Protein AF-A0AAV8WBW7-F1 (afdb_monomer)

InterPro domains:
  IPR006170 Pheromone/general odorant binding protein [PF01395] (24-126)
  IPR006170 Pheromone/general odorant binding protein [PF01395] (135-237)
  IPR006170 Pheromone/general odorant binding protein [SM00708] (30-127)
  IPR006170 Pheromone/general odorant binding protein [SM00708] (142-239)
  IPR036728 Pheromone/general odorant binding protein superfamily [G3DSA:1.10.238.20] (25-138)
  IPR036728 Pheromone/general odorant binding protein superfamily [G3DSA:1.10.238.20] (139-238)
  IPR036728 Pheromone/general odorant binding protein superfamily [SSF47565] (25-126)
  IPR036728 Pheromone/general odorant binding protein superfamily [SSF47565] (137-235)

Secondary structure (DSSP, 8-state):
---------SSTHHHHHHHHHHHHHHHHHHHHHHHHSTTT---HHHHHTTTT-TT-HHHHHHHHHHHHHHTSB-TT--B-HHHHHHHHHHH---HHHHHHHHHHH----SSHHHHHHHHHHHHHHTTSSTTTHHHHHHHHHHHHHHHHSTTT---HHHHHTGGG-TT-HHHHHHHHHHHHHTTSB-TTS-B-HHHHHHHHHTT---HHHHHHHHHHH----SSHHHHHHHHHHHHHHTT--TT---

Foldseek 3Di:
DDDDDPDDDDPPPVPLVLVLLLVLLVLVVQLVVLCPDPQQNDDVVCVVVVVVNLVPNNQLSNLLSSCVSLPQADQFQHGDLVSQLVLLCSQDVDSVVSVVLSVVQQDGDPGNSNNSSSNVVSCVVVCSVCVSVPLVVLLVVQLVVLCPDPQQNDDVVCLVVLVVCLVPNNQLSNLLSSCVSQPQADQQQQGDLVSQLSLQCSNDVPNVVSVVLSVQQQDGDPGNSSNSSSNVVSCVVVPNCSNPDD

pLDDT: mean 86.87, std 17.27, range [29.88, 98.56]

Solvent-accessible surface area (backbone atoms only — not comparable to full-atom values): 13420 Å² total; per-residue (Å²): 134,85,87,86,91,85,89,89,82,82,74,68,70,70,56,54,60,58,52,40,50,48,50,44,36,50,47,51,54,42,47,52,55,27,51,70,37,84,86,21,32,51,63,64,70,50,58,78,40,39,90,84,30,70,85,38,67,38,50,25,36,24,40,30,46,40,32,39,75,77,46,38,26,48,91,82,25,55,67,34,64,68,53,42,41,58,55,37,43,63,52,33,89,48,66,69,56,29,54,48,48,44,70,70,24,71,54,72,51,98,41,29,28,54,17,30,49,45,30,52,54,42,32,41,78,67,55,44,51,56,54,60,47,48,60,58,47,51,50,49,56,43,48,53,53,31,50,70,35,85,84,21,34,55,65,66,71,48,61,80,40,37,90,84,30,67,84,36,67,40,51,20,37,25,40,32,46,44,33,38,74,76,51,36,29,47,94,87,24,51,67,36,66,68,52,43,41,50,59,43,45,43,72,34,82,51,61,70,58,32,55,47,46,44,68,71,24,70,50,71,53,98,45,34,28,55,17,30,45,44,30,54,56,44,35,46,77,72,72,48,61,94,83,67,91,125

Radius of gyration: 20.99 Å; Cα contacts (8 Å, |Δi|>4): 293; chains: 1; bounding box: 70×38×54 Å

Nearest PDB structures (foldseek):
  3rzs-assembly1_A  TM=8.228E-01  e=1.949E-02  Apis mellifera
  1c3y-assembly1_A  TM=7.048E-01  e=1.366E-02  Tenebrio molitor
  8by4-assembly1_A  TM=7.831E-01  e=5.660E-02  Aedes albopictus
  7xyq-assembly1_B  TM=7.753E-01  e=5.414E-02  synthetic construct
  3s0g-assembly2_B  TM=7.978E-01  e=8.442E-02  Apis mellifera

Sequence (246 aa):
MKSFVVFACVILGAWAANILVVEEQKLHHLHDQCQADPATHADHELLHHLSENIDNPQVGAHMLCESKAVGLQSENGELDLDTIKSKVALSVNDDKEVDRLVKECAIKKNSAEKTAIHLFMCLDKNGAASQLDLEEKELHEIHDRCQSDPATYVDHELLHHLADNIDNPQVGAHMLCESKAVGLQKPNGELDLKVIRHKISLSVSDKDKVDRLVRECAVKKDIPEKTAVNLFMCLDKDGVTYFHEF

Mean predicted aligned error: 9.81 Å

Organism: NCBI:txid1586481

Structure (mmCIF, N/CA/C/O backbone):
data_AF-A0AAV8WBW7-F1
#
_entry.id   AF-A0AAV8WBW7-F1
#
loop_
_atom_site.group_PDB
_atom_site.id
_atom_site.type_symbol
_atom_site.label_atom_id
_atom_site.label_alt_id
_atom_site.label_comp_id
_atom_site.label_asym_id
_atom_site.label_entity_id
_atom_site.label_seq_id
_atom_site.pdbx_PDB_ins_code
_atom_site.Cartn_x
_atom_site.Cartn_y
_atom_site.Cartn_z
_atom_site.occupancy
_atom_site.B_iso_or_equiv
_atom_site.auth_seq_id
_atom_site.auth_comp_id
_atom_site.auth_asym_id
_atom_site.auth_atom_id
_atom_site.pdbx_PDB_model_num
ATOM 1 N N . MET A 1 1 ? 48.008 -10.424 25.170 1.00 32.78 1 MET A N 1
ATOM 2 C CA . MET A 1 1 ? 47.629 -11.108 23.916 1.00 32.78 1 MET A CA 1
ATOM 3 C C . MET A 1 1 ? 46.253 -10.611 23.497 1.00 32.78 1 MET A C 1
ATOM 5 O O . MET A 1 1 ? 45.317 -10.794 24.251 1.00 32.78 1 MET A O 1
ATOM 9 N N . LYS A 1 2 ? 46.227 -9.893 22.367 1.00 29.88 2 LYS A N 1
ATOM 10 C CA . LYS A 1 2 ? 45.130 -9.517 21.452 1.00 29.88 2 LYS A CA 1
ATOM 11 C C . LYS A 1 2 ? 43.666 -9.611 21.934 1.00 29.88 2 LYS A C 1
ATOM 13 O O . LYS A 1 2 ? 43.126 -10.695 22.111 1.00 29.88 2 LYS A O 1
ATOM 18 N N . SER A 1 3 ? 43.045 -8.433 21.997 1.00 34.72 3 SER A N 1
ATOM 19 C CA . SER A 1 3 ? 41.602 -8.166 21.954 1.00 34.72 3 SER A CA 1
ATOM 20 C C . SER A 1 3 ? 40.969 -8.493 20.587 1.00 34.72 3 SER A C 1
ATOM 22 O O . SER A 1 3 ? 41.689 -8.643 19.600 1.00 34.72 3 SER A O 1
ATOM 24 N N . PHE A 1 4 ? 39.628 -8.440 20.576 1.00 30.20 4 PHE A N 1
ATOM 25 C CA . PHE A 1 4 ? 38.660 -8.338 19.464 1.00 30.20 4 PHE A CA 1
ATOM 26 C C . PHE A 1 4 ? 37.904 -9.617 19.064 1.00 30.20 4 PHE A C 1
ATOM 28 O O . PHE A 1 4 ? 38.254 -10.307 18.114 1.00 30.20 4 PHE A O 1
ATOM 35 N N . VAL A 1 5 ? 36.765 -9.832 19.734 1.00 32.00 5 VAL A N 1
ATOM 36 C CA . VAL A 1 5 ? 35.549 -10.386 19.119 1.00 32.00 5 VAL A CA 1
ATOM 37 C C . VAL A 1 5 ? 34.540 -9.238 19.067 1.00 32.00 5 VAL A C 1
ATOM 39 O O . VAL A 1 5 ? 33.874 -8.935 20.049 1.00 32.00 5 VAL A O 1
ATOM 42 N N . VAL A 1 6 ? 34.495 -8.543 17.935 1.00 37.22 6 VAL A N 1
ATOM 43 C CA . VAL A 1 6 ? 33.437 -7.591 17.578 1.00 37.22 6 VAL A CA 1
ATOM 44 C C . VAL A 1 6 ? 33.061 -7.947 16.154 1.00 37.22 6 VAL A C 1
ATOM 46 O O . VAL A 1 6 ? 33.769 -7.541 15.251 1.00 37.22 6 VAL A O 1
ATOM 49 N N . PHE A 1 7 ? 32.035 -8.776 15.964 1.00 32.19 7 PHE A N 1
ATOM 50 C CA . PHE A 1 7 ? 31.277 -8.903 14.711 1.00 32.19 7 PHE A CA 1
ATOM 51 C C . PHE A 1 7 ? 30.083 -9.836 14.957 1.00 32.19 7 PHE A C 1
ATOM 53 O O . PHE A 1 7 ? 30.119 -11.015 14.627 1.00 32.19 7 PHE A O 1
ATOM 60 N N . ALA A 1 8 ? 29.036 -9.318 15.603 1.00 32.41 8 ALA A N 1
ATOM 61 C CA . ALA A 1 8 ? 27.745 -10.002 15.714 1.00 32.41 8 ALA A CA 1
ATOM 62 C C . ALA A 1 8 ? 26.619 -9.014 16.074 1.00 32.41 8 ALA A C 1
ATOM 64 O O . ALA A 1 8 ? 25.973 -9.197 17.091 1.00 32.41 8 ALA A O 1
ATOM 65 N N . CYS A 1 9 ? 26.406 -7.941 15.297 1.00 32.03 9 CYS A N 1
ATOM 66 C CA . CYS A 1 9 ? 25.267 -7.026 15.527 1.00 32.03 9 CYS A CA 1
ATOM 67 C C . CYS A 1 9 ? 24.717 -6.314 14.270 1.00 32.03 9 CYS A C 1
ATOM 69 O O . CYS A 1 9 ? 24.068 -5.287 14.403 1.00 32.03 9 CYS A O 1
ATOM 71 N N . VAL A 1 10 ? 24.932 -6.818 13.045 1.00 34.12 10 VAL A N 1
ATOM 72 C CA . VAL A 1 10 ? 24.467 -6.108 11.820 1.00 34.12 10 VAL A CA 1
ATOM 73 C C . VAL A 1 10 ? 23.340 -6.840 11.063 1.00 34.12 10 VAL A C 1
ATOM 75 O O . VAL A 1 10 ? 22.895 -6.375 10.026 1.00 34.12 10 VAL A O 1
ATOM 78 N N . ILE A 1 11 ? 22.799 -7.953 11.576 1.00 36.34 11 ILE A N 1
ATOM 79 C CA . ILE A 1 11 ? 21.737 -8.707 10.862 1.00 36.34 11 ILE A CA 1
ATOM 80 C C . ILE A 1 11 ? 20.307 -8.319 11.300 1.00 36.34 11 ILE A C 1
ATOM 82 O O . ILE A 1 11 ? 19.354 -8.627 10.593 1.00 36.34 11 ILE A O 1
ATOM 86 N N . LEU A 1 12 ? 20.115 -7.589 12.404 1.00 36.25 12 LEU A N 1
ATOM 87 C CA . LEU A 1 12 ? 18.763 -7.310 12.921 1.00 36.25 12 LEU A CA 1
ATOM 88 C C . LEU A 1 12 ? 17.987 -6.231 12.143 1.00 36.25 12 LEU A C 1
ATOM 90 O O . LEU A 1 12 ? 16.761 -6.245 12.168 1.00 36.25 12 LEU A O 1
ATOM 94 N N . GLY A 1 13 ? 18.663 -5.350 11.398 1.00 39.59 13 GLY A N 1
ATOM 95 C CA . GLY A 1 13 ? 17.996 -4.254 10.678 1.00 39.59 13 GLY A CA 1
ATOM 96 C C . GLY A 1 13 ? 17.122 -4.698 9.497 1.00 39.59 13 GLY A C 1
ATOM 97 O O . GLY A 1 13 ? 16.135 -4.045 9.190 1.00 39.59 13 GLY A O 1
ATOM 98 N N . ALA A 1 14 ? 17.433 -5.832 8.859 1.00 43.00 14 ALA A N 1
ATOM 99 C CA . ALA A 1 14 ? 16.683 -6.297 7.688 1.00 43.00 14 ALA A CA 1
ATOM 100 C C . ALA A 1 14 ? 15.347 -6.978 8.037 1.00 43.00 14 ALA A C 1
ATOM 102 O O . ALA A 1 14 ? 14.507 -7.150 7.163 1.00 43.00 14 ALA A O 1
ATOM 103 N N . TRP A 1 15 ? 15.142 -7.402 9.289 1.00 48.72 15 TRP A N 1
ATOM 104 C CA . TRP A 1 15 ? 13.934 -8.140 9.677 1.00 48.72 15 TRP A CA 1
ATOM 105 C C . TRP A 1 15 ? 12.761 -7.217 10.010 1.00 48.72 15 TRP A C 1
ATOM 107 O O . TRP A 1 15 ? 11.636 -7.544 9.650 1.00 48.72 15 TRP A O 1
ATOM 117 N N . ALA A 1 16 ? 13.021 -6.068 10.642 1.00 52.19 16 ALA A N 1
ATOM 118 C CA . ALA A 1 16 ? 11.976 -5.117 11.026 1.00 52.19 16 ALA A CA 1
ATOM 119 C C . ALA A 1 16 ? 11.286 -4.490 9.802 1.00 52.19 16 ALA A C 1
ATOM 121 O O . ALA A 1 16 ? 10.061 -4.487 9.736 1.00 52.19 16 ALA A O 1
ATOM 122 N N . ALA A 1 17 ? 12.063 -4.080 8.791 1.00 52.88 17 ALA A N 1
ATOM 123 C CA . ALA A 1 17 ? 11.523 -3.523 7.548 1.00 52.88 17 ALA A CA 1
ATOM 124 C C . ALA A 1 17 ? 10.573 -4.500 6.827 1.00 52.88 17 ALA A C 1
ATOM 126 O O . ALA A 1 17 ? 9.524 -4.098 6.345 1.00 52.88 17 ALA A O 1
ATOM 127 N N . ASN A 1 18 ? 10.883 -5.802 6.827 1.00 59.53 18 ASN A N 1
ATOM 128 C CA . ASN A 1 18 ? 10.027 -6.809 6.188 1.00 59.53 18 ASN A CA 1
ATOM 129 C C . ASN A 1 18 ? 8.676 -7.004 6.893 1.00 59.53 18 ASN A C 1
ATOM 131 O O . ASN A 1 18 ? 7.716 -7.403 6.244 1.00 59.53 18 ASN A O 1
ATOM 135 N N . ILE A 1 19 ? 8.604 -6.803 8.213 1.00 65.50 19 ILE A N 1
ATOM 136 C CA . ILE A 1 19 ? 7.353 -6.983 8.966 1.00 65.50 19 ILE A CA 1
ATOM 137 C C . ILE A 1 19 ? 6.421 -5.796 8.728 1.00 65.50 19 ILE A C 1
ATOM 139 O O . ILE A 1 19 ? 5.223 -6.003 8.563 1.00 65.50 19 ILE A O 1
ATOM 143 N N . LEU A 1 20 ? 6.973 -4.582 8.683 1.00 67.69 20 LEU A N 1
ATOM 144 C CA . LEU A 1 20 ? 6.192 -3.365 8.489 1.00 67.69 20 LEU A CA 1
ATOM 145 C C . LEU A 1 20 ? 5.443 -3.383 7.150 1.00 67.69 20 LEU A C 1
ATOM 147 O O . LEU A 1 20 ? 4.230 -3.206 7.140 1.00 67.69 20 LEU A O 1
ATOM 151 N N . VAL A 1 21 ? 6.125 -3.731 6.056 1.00 64.75 21 VAL A N 1
ATOM 152 C CA . VAL A 1 21 ? 5.484 -3.767 4.734 1.00 64.75 21 VAL A CA 1
ATOM 153 C C . VAL A 1 21 ? 4.395 -4.849 4.642 1.00 64.75 21 VAL A C 1
ATOM 155 O O . VAL A 1 21 ? 3.334 -4.641 4.057 1.00 64.75 21 VAL A O 1
ATOM 158 N N . VAL A 1 22 ? 4.602 -6.012 5.271 1.00 71.00 22 VAL A N 1
ATOM 159 C CA . VAL A 1 22 ? 3.563 -7.060 5.325 1.00 71.00 22 VAL A CA 1
ATOM 160 C C . VAL A 1 22 ? 2.301 -6.558 6.038 1.00 71.00 22 VAL A C 1
ATOM 162 O O . VAL A 1 22 ? 1.191 -6.962 5.689 1.00 71.00 22 VAL A O 1
ATOM 165 N N . GLU A 1 23 ? 2.456 -5.698 7.041 1.00 78.38 23 GLU A N 1
ATOM 166 C CA . GLU A 1 23 ? 1.343 -5.125 7.799 1.00 78.38 23 GLU A CA 1
ATOM 167 C C . GLU A 1 23 ? 0.637 -4.000 7.042 1.00 78.38 23 GLU A C 1
ATOM 169 O O . GLU A 1 23 ? -0.590 -3.948 7.073 1.00 78.38 23 GLU A O 1
ATOM 174 N N . GLU A 1 24 ? 1.377 -3.184 6.295 1.00 76.25 24 GLU A N 1
ATOM 175 C CA . GLU A 1 24 ? 0.842 -2.177 5.367 1.00 76.25 24 GLU A CA 1
ATOM 176 C C . GLU A 1 24 ? -0.108 -2.797 4.347 1.00 76.25 24 GLU A C 1
ATOM 178 O O . GLU A 1 24 ? -1.253 -2.393 4.184 1.00 76.25 24 GLU A O 1
ATOM 183 N N . GLN A 1 25 ? 0.309 -3.891 3.729 1.00 69.31 25 GLN A N 1
ATOM 184 C CA . GLN A 1 25 ? -0.499 -4.512 2.682 1.00 69.31 25 GLN A CA 1
ATOM 185 C C . GLN A 1 25 ? -1.656 -5.308 3.230 1.00 69.31 25 GLN A C 1
ATOM 187 O O . GLN A 1 25 ? -2.702 -5.430 2.592 1.00 69.31 25 GLN A O 1
ATOM 192 N N . LYS A 1 26 ? -1.477 -5.864 4.430 1.00 79.31 26 LYS A N 1
ATOM 193 C CA . LYS A 1 26 ? -2.610 -6.382 5.171 1.00 79.31 26 LYS A CA 1
ATOM 194 C C . LYS A 1 26 ? -3.618 -5.258 5.407 1.00 79.31 26 LYS A C 1
ATOM 196 O O . LYS A 1 26 ? -4.801 -5.510 5.223 1.00 79.31 26 LYS A O 1
ATOM 201 N N . LEU A 1 27 ? -3.175 -4.056 5.777 1.00 85.31 27 LEU A N 1
ATOM 202 C CA . LEU A 1 27 ? -4.058 -2.909 5.957 1.00 85.31 27 LEU A CA 1
ATOM 203 C C . LEU A 1 27 ? -4.753 -2.515 4.645 1.00 85.31 27 LEU A C 1
ATOM 205 O O . LEU A 1 27 ? -5.970 -2.410 4.669 1.00 85.31 27 LEU A O 1
ATOM 209 N N . HIS A 1 28 ? -4.053 -2.442 3.507 1.00 79.81 28 HIS A N 1
ATOM 210 C CA . HIS A 1 28 ? -4.675 -2.166 2.196 1.00 79.81 28 HIS A CA 1
ATOM 211 C C . HIS A 1 28 ? -5.730 -3.216 1.832 1.00 79.81 28 HIS A C 1
ATOM 213 O O . HIS A 1 28 ? -6.850 -2.895 1.454 1.00 79.81 28 HIS A O 1
ATOM 219 N N . HIS A 1 29 ? -5.425 -4.500 2.026 1.00 80.88 29 HIS A N 1
ATOM 220 C CA . HIS A 1 29 ? -6.407 -5.547 1.760 1.00 80.88 29 HIS A CA 1
ATOM 221 C C . HIS A 1 29 ? -7.642 -5.440 2.668 1.00 80.88 29 HIS A C 1
ATOM 223 O O . HIS A 1 29 ? -8.757 -5.747 2.248 1.00 80.88 29 HIS A O 1
ATOM 229 N N . LEU A 1 30 ? -7.454 -5.040 3.927 1.00 87.25 30 LEU A N 1
ATOM 230 C CA . LEU A 1 30 ? -8.557 -4.797 4.853 1.00 87.25 30 LEU A CA 1
ATOM 231 C C . LEU A 1 30 ? -9.351 -3.544 4.466 1.00 87.25 30 LEU A C 1
ATOM 233 O O . LEU A 1 30 ? -10.578 -3.585 4.534 1.00 87.25 30 LEU A O 1
ATOM 237 N N . HIS A 1 31 ? -8.674 -2.491 4.009 1.00 88.94 31 HIS A N 1
ATOM 238 C CA . HIS A 1 31 ? -9.283 -1.292 3.444 1.00 88.94 31 HIS A CA 1
ATOM 239 C C . HIS A 1 31 ? -10.204 -1.656 2.276 1.00 88.94 31 HIS A C 1
ATOM 241 O O . HIS A 1 31 ? -11.399 -1.365 2.323 1.00 88.94 31 HIS A O 1
ATOM 247 N N . ASP A 1 32 ? -9.700 -2.411 1.294 1.00 84.44 32 ASP A N 1
ATOM 248 C CA . ASP A 1 32 ? -10.468 -2.883 0.135 1.00 84.44 32 ASP A CA 1
ATOM 249 C C . ASP A 1 32 ? -11.699 -3.698 0.545 1.00 84.44 32 ASP A C 1
ATOM 251 O O . ASP A 1 32 ? -12.792 -3.531 -0.003 1.00 84.44 32 ASP A O 1
ATOM 255 N N . GLN A 1 33 ? -11.545 -4.588 1.531 1.00 89.12 33 GLN A N 1
ATOM 256 C CA . GLN A 1 33 ? -12.666 -5.359 2.071 1.00 89.12 33 GLN A CA 1
ATOM 257 C C . GLN A 1 33 ? -13.726 -4.447 2.699 1.00 89.12 33 GLN A C 1
ATOM 259 O O . GLN A 1 33 ? -14.918 -4.650 2.463 1.00 89.12 33 GLN A O 1
ATOM 264 N N . CYS A 1 34 ? -13.304 -3.442 3.469 1.00 94.12 34 CYS A N 1
ATOM 265 C CA . CYS A 1 34 ? -14.199 -2.461 4.072 1.00 94.12 34 CYS A CA 1
ATOM 266 C C . CYS A 1 34 ? -14.835 -1.535 3.019 1.00 94.12 34 CYS A C 1
ATOM 268 O O . CYS A 1 34 ? -15.994 -1.151 3.179 1.00 94.12 34 CYS A O 1
ATOM 270 N N . GLN A 1 35 ? -14.140 -1.219 1.922 1.00 94.38 35 GLN A N 1
ATOM 271 C CA . GLN A 1 35 ? -14.696 -0.460 0.799 1.00 94.38 35 GLN A CA 1
ATOM 272 C C . GLN A 1 35 ? -15.734 -1.252 -0.002 1.00 94.38 35 GLN A C 1
ATOM 274 O O . GLN A 1 35 ? -16.691 -0.670 -0.515 1.00 94.38 35 GLN A O 1
ATOM 279 N N . ALA A 1 36 ? -15.558 -2.571 -0.116 1.00 92.44 36 ALA A N 1
ATOM 280 C CA . ALA A 1 36 ? -16.439 -3.438 -0.893 1.00 92.44 36 ALA A CA 1
ATOM 281 C C . ALA A 1 36 ? -17.797 -3.714 -0.219 1.00 92.44 36 ALA A C 1
ATOM 283 O O . ALA A 1 36 ? -18.760 -4.051 -0.914 1.00 92.44 36 ALA A O 1
ATOM 284 N N . ASP A 1 37 ? -17.898 -3.592 1.109 1.00 96.62 37 ASP A N 1
ATOM 285 C CA . ASP A 1 37 ? -19.167 -3.710 1.835 1.00 96.62 37 ASP A CA 1
ATOM 286 C C . ASP A 1 37 ? -19.902 -2.352 1.853 1.00 96.62 37 ASP A C 1
ATOM 288 O O . ASP A 1 37 ? -19.406 -1.390 2.442 1.00 96.62 37 ASP A O 1
ATOM 292 N N . PRO A 1 38 ? -21.119 -2.247 1.279 1.00 97.81 38 PRO A N 1
ATOM 293 C CA . PRO A 1 38 ? -21.894 -1.006 1.280 1.00 97.81 38 PRO A CA 1
ATOM 294 C C . PRO A 1 38 ? -22.170 -0.411 2.669 1.00 97.81 38 PRO A C 1
ATOM 296 O O . PRO A 1 38 ? -22.468 0.778 2.765 1.00 97.81 38 PRO A O 1
ATOM 299 N N . ALA A 1 39 ? -22.126 -1.217 3.736 1.00 98.06 39 ALA A N 1
ATOM 300 C CA . ALA A 1 39 ? -22.317 -0.744 5.105 1.00 98.06 39 ALA A CA 1
ATOM 301 C C . ALA A 1 39 ? -21.081 -0.031 5.680 1.00 98.06 39 ALA A C 1
ATOM 303 O O . ALA A 1 39 ? -21.222 0.752 6.620 1.00 98.06 39 ALA A O 1
ATOM 304 N N . THR A 1 40 ? -19.893 -0.301 5.137 1.00 98.06 40 THR A N 1
ATOM 305 C CA . THR A 1 40 ? -18.611 0.253 5.603 1.00 98.06 40 THR A CA 1
ATOM 306 C C . THR A 1 40 ? -17.872 1.042 4.525 1.00 98.06 40 THR A C 1
ATOM 308 O O . THR A 1 40 ? -16.811 1.592 4.804 1.00 98.06 40 THR A O 1
ATOM 311 N N . HIS A 1 41 ? -18.431 1.134 3.319 1.00 97.69 41 HIS A N 1
ATOM 312 C CA . HIS A 1 41 ? -17.930 1.976 2.243 1.00 97.69 41 HIS A CA 1
ATOM 313 C C . HIS A 1 41 ? -17.843 3.446 2.678 1.00 97.69 41 HIS A C 1
ATOM 315 O O . HIS A 1 41 ? -18.792 3.995 3.254 1.00 97.69 41 HIS A O 1
ATOM 321 N N . ALA A 1 42 ? -16.722 4.086 2.355 1.00 96.25 42 ALA A N 1
ATOM 322 C CA . ALA A 1 42 ? -16.520 5.511 2.559 1.00 96.25 42 ALA A CA 1
ATOM 323 C C . ALA A 1 42 ? -15.894 6.140 1.319 1.00 96.25 42 ALA A C 1
ATOM 325 O O . ALA A 1 42 ? -14.937 5.615 0.753 1.00 96.25 42 ALA A O 1
ATOM 326 N N . ASP A 1 43 ? -16.435 7.287 0.920 1.00 94.50 43 ASP A N 1
ATOM 327 C CA . ASP A 1 43 ? -15.856 8.084 -0.153 1.00 94.50 43 ASP A CA 1
ATOM 328 C C . ASP A 1 43 ? -14.397 8.458 0.180 1.00 94.50 43 ASP A C 1
ATOM 330 O O . ASP A 1 43 ? -14.097 8.884 1.300 1.00 94.50 43 ASP A O 1
ATOM 334 N N . HIS A 1 44 ? -13.491 8.267 -0.783 1.00 85.94 44 HIS A N 1
ATOM 335 C CA . HIS A 1 44 ? -12.050 8.434 -0.573 1.00 85.94 44 HIS A CA 1
ATOM 336 C C . HIS A 1 44 ? -11.690 9.872 -0.180 1.00 85.94 44 HIS A C 1
ATOM 338 O O . HIS A 1 44 ? -10.835 10.066 0.682 1.00 85.94 44 HIS A O 1
ATOM 344 N N . GLU A 1 45 ? -12.393 10.882 -0.704 1.00 84.94 45 GLU A N 1
ATOM 345 C CA . GLU A 1 45 ? -12.153 12.286 -0.342 1.00 84.94 45 GLU A CA 1
ATOM 346 C C . GLU A 1 45 ? -12.464 12.543 1.138 1.00 84.94 45 GLU A C 1
ATOM 348 O O . GLU A 1 45 ? -11.795 13.336 1.807 1.00 84.94 45 GLU A O 1
ATOM 353 N N . LEU A 1 46 ? -13.451 11.834 1.700 1.00 93.06 46 LEU A N 1
ATOM 354 C CA . LEU A 1 46 ? -13.759 11.936 3.126 1.00 93.06 46 LEU A CA 1
ATOM 355 C C . LEU A 1 46 ? -12.629 11.375 3.995 1.00 93.06 46 LEU A C 1
ATOM 357 O O . LEU A 1 46 ? -12.366 11.922 5.069 1.00 93.06 46 LEU A O 1
ATOM 361 N N . LEU A 1 47 ? -11.980 10.296 3.546 1.00 90.50 47 LEU A N 1
ATOM 362 C CA . LEU A 1 47 ? -10.868 9.659 4.253 1.00 90.50 47 LEU A CA 1
ATOM 363 C C . LEU A 1 47 ? -9.571 10.468 4.109 1.00 90.50 47 LEU A C 1
ATOM 365 O O . LEU A 1 47 ? -8.899 10.694 5.114 1.00 90.50 47 LEU A O 1
ATOM 369 N N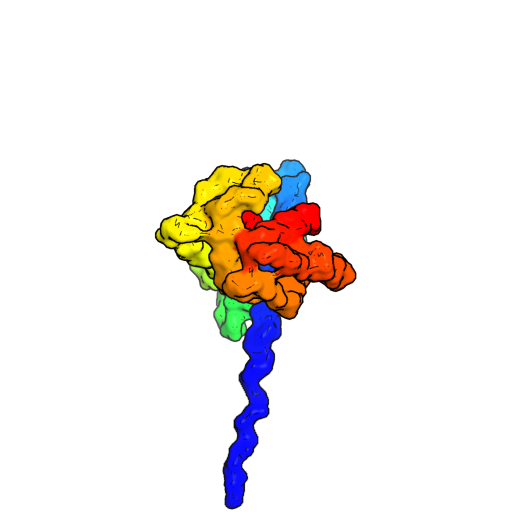 . HIS A 1 48 ? -9.271 11.011 2.924 1.00 83.31 48 HIS A N 1
ATOM 370 C CA . HIS A 1 48 ? -8.147 11.940 2.727 1.00 83.31 48 HIS A CA 1
ATOM 371 C C . HIS A 1 48 ? -8.245 13.173 3.633 1.00 83.31 48 HIS A C 1
ATOM 373 O O . HIS A 1 48 ? -7.241 13.673 4.145 1.00 83.31 48 HIS A O 1
ATOM 379 N N . HIS A 1 49 ? -9.467 13.632 3.903 1.00 87.12 49 HIS A N 1
ATOM 380 C CA . HIS A 1 49 ? -9.747 14.722 4.831 1.00 87.12 49 HIS A CA 1
ATOM 381 C C . HIS A 1 49 ? -10.323 14.219 6.163 1.00 87.12 49 HIS A C 1
ATOM 383 O O . HIS A 1 49 ? -11.223 14.842 6.734 1.00 87.12 49 HIS A O 1
ATOM 389 N N . LEU A 1 50 ? -9.795 13.106 6.697 1.00 89.00 50 LEU A N 1
ATOM 390 C CA . LEU A 1 50 ? -10.294 12.452 7.916 1.00 89.00 50 LEU A CA 1
ATOM 391 C C . LEU A 1 50 ? -10.525 13.434 9.074 1.00 89.00 50 LEU A C 1
ATOM 393 O O . LEU A 1 50 ? -11.559 13.381 9.740 1.00 89.00 50 LEU A O 1
ATOM 397 N N . SER A 1 51 ? -9.589 14.362 9.305 1.00 91.69 51 SER A N 1
ATOM 398 C CA . SER A 1 51 ? -9.681 15.322 10.416 1.00 91.69 51 SER A CA 1
ATOM 399 C C . SER A 1 51 ? -10.872 16.286 10.319 1.00 91.69 51 SER A C 1
ATOM 401 O O . SER A 1 51 ? -11.379 16.738 11.347 1.00 91.69 51 SER A O 1
ATOM 403 N N . GLU A 1 52 ? -11.352 16.553 9.106 1.00 95.19 52 GLU A N 1
ATOM 404 C CA . GLU A 1 52 ? -12.507 17.409 8.823 1.00 95.19 52 GLU A CA 1
ATOM 405 C C . GLU A 1 52 ? -13.817 16.608 8.830 1.00 95.19 52 GLU A C 1
ATOM 407 O O . GLU A 1 52 ? -14.890 17.155 9.082 1.00 95.19 52 GLU A O 1
ATOM 412 N N . ASN A 1 53 ? -13.724 15.293 8.620 1.00 95.94 53 ASN A N 1
ATOM 413 C CA . ASN A 1 53 ? -14.857 14.391 8.433 1.00 95.94 53 ASN A CA 1
ATOM 414 C C . ASN A 1 53 ? -15.088 13.433 9.610 1.00 95.94 53 ASN A C 1
ATOM 416 O O . ASN A 1 53 ? -15.804 12.443 9.471 1.00 95.94 53 ASN A O 1
ATOM 420 N N . ILE A 1 54 ? -14.553 13.732 10.798 1.00 96.50 54 ILE A N 1
ATOM 421 C CA . ILE A 1 54 ? -14.647 12.840 11.968 1.00 96.50 54 ILE A CA 1
ATOM 422 C C . ILE A 1 54 ? -16.088 12.509 12.383 1.00 96.50 54 ILE A C 1
ATOM 424 O O . ILE A 1 54 ? -16.320 11.496 13.040 1.00 96.50 54 ILE A O 1
ATOM 428 N N . ASP A 1 55 ? -17.053 13.380 12.079 1.00 97.31 55 ASP A N 1
ATOM 429 C CA . ASP A 1 55 ? -18.481 13.205 12.381 1.00 97.31 55 ASP A CA 1
ATOM 430 C C . ASP A 1 55 ? -19.274 12.579 11.222 1.00 97.31 55 ASP A C 1
ATOM 432 O O . ASP A 1 55 ? -20.471 12.324 11.368 1.00 97.31 55 ASP A O 1
ATOM 436 N N . ASN A 1 56 ? -18.629 12.305 10.084 1.00 98.00 56 ASN A N 1
ATOM 437 C CA . ASN A 1 56 ? -19.278 11.660 8.955 1.00 98.00 56 ASN A CA 1
ATOM 438 C C . ASN A 1 56 ? -19.542 10.171 9.274 1.00 98.00 56 ASN A C 1
ATOM 440 O O . ASN A 1 56 ? -18.618 9.449 9.659 1.00 98.00 56 ASN A O 1
ATOM 444 N N . PRO A 1 57 ? -20.785 9.679 9.115 1.00 97.75 57 PRO A N 1
ATOM 445 C CA . PRO A 1 57 ? -21.125 8.298 9.446 1.00 97.75 57 PRO A CA 1
ATOM 446 C C . PRO A 1 57 ? -20.407 7.258 8.572 1.00 97.75 57 PRO A C 1
ATOM 448 O O . PRO A 1 57 ? -20.104 6.184 9.084 1.00 97.75 57 PRO A O 1
ATOM 451 N N . GLN A 1 58 ? -20.101 7.563 7.303 1.00 98.06 58 GLN A N 1
ATOM 452 C CA . GLN A 1 58 ? -19.338 6.654 6.435 1.00 98.06 58 GLN A CA 1
ATOM 453 C C . GLN A 1 58 ? -17.917 6.470 6.964 1.00 98.06 58 GLN A C 1
ATOM 455 O O . GLN A 1 58 ? -17.472 5.346 7.164 1.00 98.06 58 GLN A O 1
ATOM 460 N N . VAL A 1 59 ? -17.248 7.579 7.293 1.00 97.62 59 VAL A N 1
ATOM 461 C CA . VAL A 1 59 ? -15.904 7.567 7.886 1.00 97.62 59 VAL A CA 1
ATOM 462 C C . VAL A 1 59 ? -15.900 6.775 9.191 1.00 97.62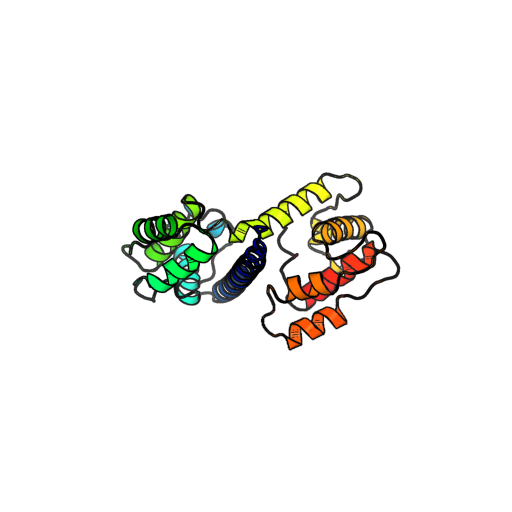 59 VAL A C 1
ATOM 464 O O . VAL A 1 59 ? -15.056 5.910 9.393 1.00 97.62 59 VAL A O 1
ATOM 467 N N . GLY A 1 60 ? -16.879 7.010 10.070 1.00 97.88 60 GLY A N 1
ATOM 468 C CA . GLY A 1 60 ? -17.007 6.255 11.316 1.00 97.88 60 GLY A CA 1
ATOM 469 C C . GLY A 1 60 ? -17.142 4.744 11.111 1.00 97.88 60 GLY A C 1
ATOM 470 O O . GLY A 1 60 ? -16.440 3.978 11.774 1.00 97.88 60 GLY A O 1
ATOM 471 N N . ALA A 1 61 ? -18.017 4.324 10.194 1.00 98.56 61 ALA A N 1
ATOM 472 C CA . ALA A 1 61 ? -18.234 2.915 9.875 1.00 98.56 61 ALA A CA 1
ATOM 473 C C . ALA A 1 61 ? -16.986 2.264 9.257 1.00 98.56 61 ALA A C 1
ATOM 475 O O . ALA A 1 61 ? -16.609 1.159 9.655 1.00 98.56 61 ALA A O 1
ATOM 476 N N . HIS A 1 62 ? -16.320 2.969 8.344 1.00 98.25 62 HIS A N 1
ATOM 477 C CA . HIS A 1 62 ? -15.113 2.506 7.669 1.00 98.25 62 HIS A CA 1
ATOM 478 C C . HIS A 1 62 ? -13.940 2.323 8.641 1.00 98.25 62 HIS A C 1
ATOM 480 O O . HIS A 1 62 ? -13.409 1.222 8.775 1.00 98.25 62 HIS A O 1
ATOM 486 N N . MET A 1 63 ? -13.617 3.352 9.433 1.00 97.56 63 MET A N 1
ATOM 487 C CA . MET A 1 63 ? -12.528 3.282 10.418 1.00 97.56 63 MET A CA 1
ATOM 488 C C . MET A 1 63 ? -12.782 2.200 11.480 1.00 97.56 63 MET A C 1
ATOM 490 O O . MET A 1 63 ? -11.852 1.543 11.952 1.00 97.56 63 MET A O 1
ATOM 494 N N . LEU A 1 64 ? -14.046 1.986 11.875 1.00 98.31 64 LEU A N 1
ATOM 495 C CA . LEU A 1 64 ? -14.418 0.886 12.768 1.00 98.31 64 LEU A CA 1
ATOM 496 C C . LEU A 1 64 ? -14.178 -0.483 12.115 1.00 98.31 64 LEU A C 1
ATOM 498 O O . LEU A 1 64 ? -13.674 -1.388 12.785 1.00 98.31 64 LEU A O 1
ATOM 502 N N . CYS A 1 65 ? -14.539 -0.638 10.839 1.00 98.44 65 CYS A N 1
ATOM 503 C CA . CYS A 1 65 ? -14.320 -1.864 10.076 1.00 98.44 65 CYS A CA 1
ATOM 504 C C . CYS A 1 65 ? -12.835 -2.248 10.056 1.00 98.44 65 CYS A C 1
ATOM 506 O O . CYS A 1 65 ? -12.485 -3.342 10.511 1.00 98.44 65 CYS A O 1
ATOM 508 N N . GLU A 1 66 ? -11.963 -1.324 9.653 1.00 96.38 66 GLU A N 1
ATOM 509 C CA . GLU A 1 66 ? -10.517 -1.556 9.594 1.00 96.38 66 GLU 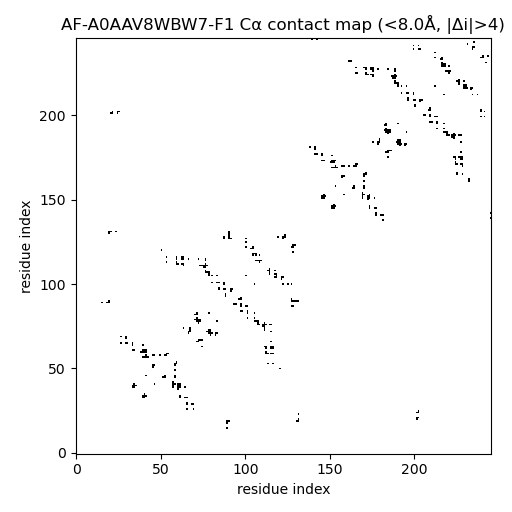A CA 1
ATOM 510 C C . GLU A 1 66 ? -9.927 -1.844 10.977 1.00 96.38 66 GLU A C 1
ATOM 512 O O . GLU A 1 66 ? -9.234 -2.844 11.172 1.00 96.38 66 GLU A O 1
ATOM 517 N N . SER A 1 67 ? -10.267 -1.019 11.976 1.00 97.12 67 SER A N 1
ATOM 518 C CA . SER A 1 67 ? -9.779 -1.172 13.353 1.00 97.12 67 SER A CA 1
ATOM 519 C C . SER A 1 67 ? -10.098 -2.559 13.922 1.00 97.12 67 SER A C 1
ATOM 521 O O . SER A 1 67 ? -9.243 -3.213 14.530 1.00 97.12 67 SER A O 1
ATOM 523 N N . LYS A 1 68 ? -11.313 -3.061 13.670 1.00 97.94 68 LYS A N 1
ATOM 524 C CA . LYS A 1 68 ? -11.712 -4.418 14.061 1.00 97.94 68 LYS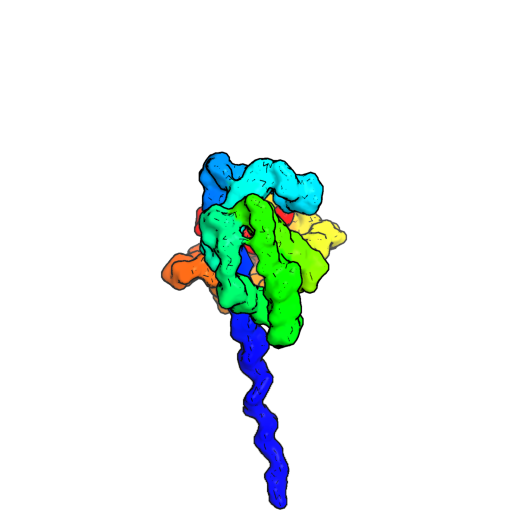 A CA 1
ATOM 525 C C . LYS A 1 68 ? -10.981 -5.494 13.273 1.00 97.94 68 LYS A C 1
ATOM 527 O O . LYS A 1 68 ? -10.576 -6.495 13.859 1.00 97.94 68 LYS A O 1
ATOM 532 N N . ALA A 1 69 ? -10.835 -5.320 11.965 1.00 95.25 69 ALA A N 1
ATOM 533 C CA . ALA A 1 69 ? -10.225 -6.325 11.106 1.00 95.25 69 ALA A CA 1
ATOM 534 C C . ALA A 1 69 ? -8.720 -6.495 11.381 1.00 95.25 69 ALA A C 1
ATOM 536 O O . ALA A 1 69 ? -8.188 -7.608 11.325 1.00 95.25 69 ALA A O 1
ATOM 537 N N . VAL A 1 70 ? -8.043 -5.412 11.774 1.00 93.62 70 VAL A N 1
ATOM 538 C CA . VAL A 1 70 ? -6.662 -5.443 12.282 1.00 93.62 70 VAL A CA 1
ATOM 539 C C . VAL A 1 70 ? -6.589 -6.061 13.687 1.00 93.62 70 VAL A C 1
ATOM 541 O O . VAL A 1 70 ? -5.554 -6.624 14.052 1.00 93.62 70 VAL A O 1
ATOM 544 N N . GLY A 1 71 ? -7.686 -6.010 14.449 1.00 95.38 71 GLY A N 1
ATOM 545 C CA . GLY A 1 71 ? -7.791 -6.520 15.817 1.00 95.38 71 GLY A CA 1
ATOM 546 C C . GLY A 1 71 ? -7.457 -5.486 16.895 1.00 95.38 71 GLY A C 1
ATOM 547 O O . GLY A 1 71 ? -7.171 -5.862 18.024 1.00 95.38 71 GLY A O 1
ATOM 548 N N . LEU A 1 72 ? -7.472 -4.190 16.568 1.00 97.06 72 LEU A N 1
ATOM 549 C CA . LEU A 1 72 ? -7.158 -3.111 17.515 1.00 97.06 72 LEU A CA 1
ATOM 550 C C . LEU A 1 72 ? -8.284 -2.886 18.525 1.00 97.06 72 LEU A C 1
ATOM 552 O O . LEU A 1 72 ? -8.042 -2.444 19.648 1.00 97.06 72 LEU A O 1
ATOM 556 N N . GLN A 1 73 ? -9.522 -3.165 18.123 1.00 98.25 73 GLN A N 1
ATOM 557 C CA . GLN A 1 73 ? -10.689 -3.021 18.979 1.00 98.25 73 GLN A CA 1
ATOM 558 C C . GLN A 1 73 ? -11.802 -3.999 18.604 1.00 98.25 73 GLN A C 1
ATOM 560 O O . GLN A 1 73 ? -11.838 -4.548 17.506 1.00 98.25 73 GLN A O 1
ATOM 565 N N . SER A 1 74 ? -12.751 -4.186 19.515 1.00 98.19 74 SER A N 1
ATOM 566 C CA . SER A 1 74 ? -13.962 -4.981 19.282 1.00 98.19 74 SER A CA 1
ATOM 567 C C . SER A 1 74 ? -15.165 -4.121 18.859 1.00 98.19 74 SER A C 1
ATOM 569 O O . SER A 1 74 ? -15.093 -2.893 18.822 1.00 98.19 74 SER A O 1
ATOM 571 N N . GLU A 1 75 ? -16.300 -4.766 18.559 1.00 97.38 75 GLU A N 1
ATOM 572 C CA . GLU A 1 75 ? -17.543 -4.116 18.097 1.00 97.38 75 GLU A CA 1
ATOM 573 C C . GLU A 1 75 ? -18.041 -2.993 19.016 1.00 97.38 75 GLU A C 1
ATOM 575 O O . GLU A 1 75 ? -18.594 -2.000 18.564 1.00 97.38 75 GLU A O 1
ATOM 580 N N . ASN A 1 76 ? -17.850 -3.135 20.327 1.00 97.56 76 ASN A N 1
ATOM 581 C CA . ASN A 1 76 ? -18.318 -2.173 21.327 1.00 97.56 76 ASN A CA 1
ATOM 582 C C . ASN A 1 76 ? -17.255 -1.110 21.680 1.00 97.56 76 ASN A C 1
ATOM 584 O O . ASN A 1 76 ? -17.413 -0.383 22.671 1.00 97.56 76 ASN A O 1
ATOM 588 N N . GLY A 1 77 ? -16.159 -1.057 20.917 1.00 97.75 77 GLY A N 1
ATOM 589 C CA . GLY A 1 77 ? -15.051 -0.128 21.108 1.00 97.75 77 GLY A CA 1
ATOM 590 C C . GLY A 1 77 ? -14.1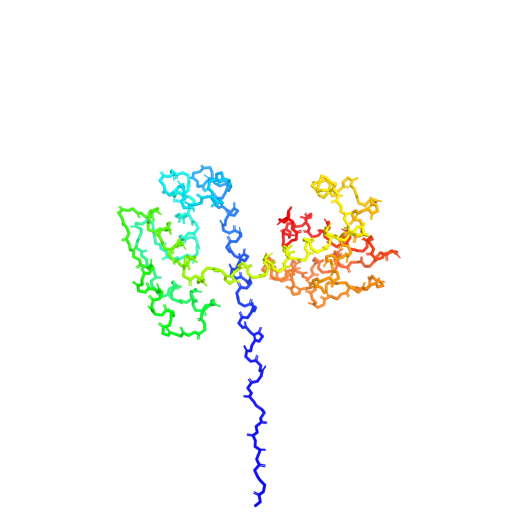30 -0.460 22.283 1.00 97.75 77 GLY A C 1
ATOM 591 O O . GLY A 1 77 ? -13.406 0.427 22.726 1.00 97.75 77 GLY A O 1
ATOM 592 N N . GLU A 1 78 ? -14.161 -1.676 22.845 1.00 98.50 78 GLU A N 1
ATOM 593 C CA . GLU A 1 78 ? -13.082 -2.102 23.752 1.00 98.50 78 GLU A CA 1
ATOM 594 C C . GLU A 1 78 ? -11.791 -2.297 22.956 1.00 98.50 78 GLU A C 1
ATOM 596 O O . GLU A 1 78 ? -11.789 -3.036 21.969 1.00 98.50 78 GLU A O 1
ATOM 601 N N . LEU A 1 79 ? -10.724 -1.630 23.397 1.00 98.50 79 LEU A N 1
ATOM 602 C CA . LEU A 1 79 ? -9.408 -1.626 22.760 1.00 98.50 79 LEU A CA 1
ATOM 603 C C . LEU A 1 79 ? -8.568 -2.818 23.234 1.00 98.50 79 LEU A C 1
ATOM 605 O O . LEU A 1 79 ? -8.491 -3.087 24.434 1.00 98.50 79 LEU A O 1
ATOM 609 N N . ASP A 1 80 ? -7.886 -3.483 22.305 1.00 98.19 80 ASP A N 1
ATOM 610 C CA . ASP A 1 80 ? -6.877 -4.499 22.605 1.00 98.19 80 ASP A CA 1
ATOM 611 C C . ASP A 1 80 ? -5.501 -3.831 22.729 1.00 98.19 80 ASP A C 1
ATOM 613 O O . ASP A 1 80 ? -4.790 -3.609 21.747 1.00 98.19 80 ASP A O 1
ATOM 617 N N . LEU A 1 81 ? -5.134 -3.473 23.962 1.00 98.06 81 LEU A N 1
ATOM 618 C CA . LEU A 1 81 ? -3.896 -2.745 24.241 1.00 98.06 81 LEU A CA 1
ATOM 619 C C . LEU A 1 81 ? -2.636 -3.533 23.869 1.00 98.06 81 LEU A C 1
ATOM 621 O O . LEU A 1 81 ? -1.647 -2.913 23.480 1.00 98.06 81 LEU A O 1
ATOM 625 N N . ASP A 1 82 ? -2.662 -4.864 23.964 1.00 96.88 82 ASP A N 1
ATOM 626 C CA . ASP A 1 82 ? -1.509 -5.698 23.620 1.00 96.88 82 ASP A CA 1
ATOM 627 C C . ASP A 1 82 ? -1.306 -5.715 22.101 1.00 96.88 82 ASP A C 1
ATOM 629 O O . ASP A 1 82 ? -0.185 -5.514 21.622 1.00 96.88 82 ASP A O 1
ATOM 633 N N . THR A 1 83 ? -2.394 -5.857 21.335 1.00 94.69 83 THR A N 1
ATOM 634 C CA . THR A 1 83 ? -2.345 -5.759 19.870 1.00 94.69 83 THR A CA 1
ATOM 635 C C . THR A 1 83 ? -1.923 -4.356 19.431 1.00 94.69 83 THR A C 1
ATOM 637 O O . THR A 1 83 ? -0.996 -4.231 18.631 1.00 94.69 83 THR A O 1
ATOM 640 N N . ILE A 1 84 ? -2.512 -3.290 19.990 1.00 96.12 84 ILE A N 1
ATOM 641 C CA . ILE A 1 84 ? -2.132 -1.901 19.668 1.00 96.12 84 ILE A CA 1
ATOM 642 C C . ILE A 1 84 ? -0.649 -1.666 19.967 1.00 96.12 84 ILE A C 1
ATOM 644 O O . ILE A 1 84 ? 0.076 -1.157 19.114 1.00 96.12 84 ILE A O 1
ATOM 648 N N . LYS A 1 85 ? -0.168 -2.082 21.145 1.00 95.81 85 LYS A N 1
ATOM 649 C CA . LYS A 1 85 ? 1.245 -1.971 21.522 1.00 95.81 85 LYS A CA 1
ATOM 650 C C . LYS A 1 85 ? 2.150 -2.701 20.535 1.00 95.81 85 LYS A C 1
ATOM 652 O O . LYS A 1 85 ? 3.147 -2.135 20.093 1.00 95.81 85 LYS A O 1
ATOM 657 N N . SER A 1 86 ? 1.786 -3.926 20.157 1.00 91.56 86 SER A N 1
ATOM 658 C CA . SER A 1 86 ? 2.543 -4.706 19.179 1.00 91.56 86 SER A CA 1
ATOM 659 C C . SER A 1 86 ? 2.595 -4.033 17.809 1.00 91.56 86 SER A C 1
ATOM 661 O O . SER A 1 86 ? 3.628 -4.136 17.158 1.00 91.56 86 SER A O 1
ATOM 663 N N . LYS A 1 87 ? 1.515 -3.376 17.362 1.00 90.00 87 LYS A N 1
ATOM 664 C CA . LYS A 1 87 ? 1.471 -2.675 16.068 1.00 90.00 87 LYS A CA 1
ATOM 665 C C . LYS A 1 87 ? 2.279 -1.384 16.093 1.00 90.00 87 LYS A C 1
ATOM 667 O O . LYS A 1 87 ? 3.079 -1.162 15.196 1.00 90.00 87 LYS A O 1
ATOM 672 N N . VAL A 1 88 ? 2.148 -0.575 17.145 1.00 91.81 88 VAL A N 1
ATOM 673 C CA . VAL A 1 88 ? 2.934 0.662 17.300 1.00 91.81 88 VAL A CA 1
ATOM 674 C C . VAL A 1 88 ? 4.435 0.360 17.362 1.00 91.81 88 VAL A C 1
ATOM 676 O O . VAL A 1 88 ? 5.229 1.086 16.771 1.00 91.81 88 VAL A O 1
ATOM 679 N N . ALA A 1 89 ? 4.833 -0.742 18.005 1.00 91.25 89 ALA A N 1
ATOM 680 C CA . ALA A 1 89 ? 6.230 -1.176 18.071 1.00 91.25 89 ALA A CA 1
ATOM 681 C C . ALA A 1 89 ? 6.830 -1.589 16.711 1.00 91.25 89 ALA A C 1
ATOM 683 O O . ALA A 1 89 ? 8.048 -1.703 16.602 1.00 91.25 89 ALA A O 1
ATOM 684 N N . LEU A 1 90 ? 6.009 -1.800 15.674 1.00 84.44 90 LEU A N 1
ATOM 685 C CA . LEU A 1 90 ? 6.509 -2.005 14.309 1.00 84.44 90 LEU A CA 1
ATOM 686 C C . LEU A 1 90 ? 7.089 -0.719 13.722 1.00 84.44 90 LEU A C 1
ATOM 688 O O . LEU A 1 90 ? 8.043 -0.782 12.952 1.00 84.44 90 LEU A O 1
ATOM 692 N N . SER A 1 91 ? 6.527 0.421 14.127 1.00 82.31 91 SER A N 1
ATOM 693 C CA . SER A 1 91 ? 6.872 1.748 13.622 1.00 82.31 91 SER A CA 1
ATOM 694 C C . SER A 1 91 ? 7.717 2.570 14.604 1.00 82.31 91 SER A C 1
ATOM 696 O O . SER A 1 91 ? 8.225 3.641 14.284 1.00 82.31 91 SER A O 1
ATOM 698 N N . VAL A 1 92 ? 7.855 2.128 15.854 1.00 87.25 92 VAL A N 1
ATOM 699 C CA . VAL A 1 92 ? 8.504 2.903 16.918 1.00 87.25 92 VAL A CA 1
ATOM 700 C C . VAL A 1 92 ? 9.469 2.003 17.679 1.00 87.25 92 VAL A C 1
ATOM 702 O O . VAL A 1 92 ? 9.063 1.110 18.413 1.00 87.25 92 VAL A O 1
ATOM 705 N N . ASN A 1 93 ? 10.770 2.262 17.516 1.00 86.94 93 ASN A N 1
ATOM 706 C CA . ASN A 1 93 ? 11.838 1.419 18.070 1.00 86.94 93 ASN A CA 1
ATOM 707 C C . ASN A 1 93 ? 12.099 1.623 19.578 1.00 86.94 93 ASN A C 1
ATOM 709 O O . ASN A 1 93 ? 12.806 0.817 20.180 1.00 86.94 93 ASN A O 1
ATOM 713 N N . ASP A 1 94 ? 11.620 2.716 20.181 1.00 90.69 94 ASP A N 1
ATOM 714 C CA . ASP A 1 94 ? 11.790 2.979 21.617 1.00 90.69 94 ASP A CA 1
ATOM 715 C C . ASP A 1 94 ? 10.563 2.490 22.393 1.00 90.69 94 ASP A C 1
ATOM 717 O O . ASP A 1 94 ? 9.504 3.111 22.341 1.00 90.69 94 ASP A O 1
ATOM 721 N N . ASP A 1 95 ? 10.719 1.411 23.162 1.00 93.81 95 ASP A N 1
ATOM 722 C CA . ASP A 1 95 ? 9.656 0.828 23.992 1.00 93.81 95 ASP A CA 1
ATOM 723 C C . ASP A 1 95 ? 8.969 1.852 24.910 1.00 93.81 95 ASP A C 1
ATOM 725 O O . ASP A 1 95 ? 7.764 1.762 25.153 1.00 93.81 95 ASP A O 1
ATOM 729 N N . LYS A 1 96 ? 9.710 2.846 25.425 1.00 95.88 96 LYS A N 1
ATOM 730 C CA . LYS A 1 96 ? 9.118 3.890 26.278 1.00 95.88 96 LYS A CA 1
ATOM 731 C C . LYS A 1 96 ? 8.200 4.805 25.488 1.00 95.88 96 LYS A C 1
ATOM 733 O O . LYS A 1 96 ? 7.195 5.271 26.025 1.00 95.88 96 LYS A O 1
ATOM 738 N N . GLU A 1 97 ? 8.562 5.067 24.241 1.00 95.56 97 GLU A N 1
ATOM 739 C CA . GLU A 1 97 ? 7.748 5.850 23.330 1.00 95.56 97 GLU A CA 1
ATOM 740 C C . GLU A 1 97 ? 6.518 5.056 22.891 1.00 95.56 97 GLU A C 1
ATOM 742 O O . GLU A 1 97 ? 5.417 5.599 22.924 1.00 95.56 97 GLU A O 1
ATOM 747 N N . VAL A 1 98 ? 6.657 3.753 22.616 1.00 95.88 98 VAL A N 1
ATOM 748 C CA . VAL A 1 98 ? 5.508 2.860 22.386 1.00 95.88 98 VAL A CA 1
ATOM 749 C C . VAL A 1 98 ? 4.539 2.924 23.571 1.00 95.88 98 VAL A C 1
ATOM 751 O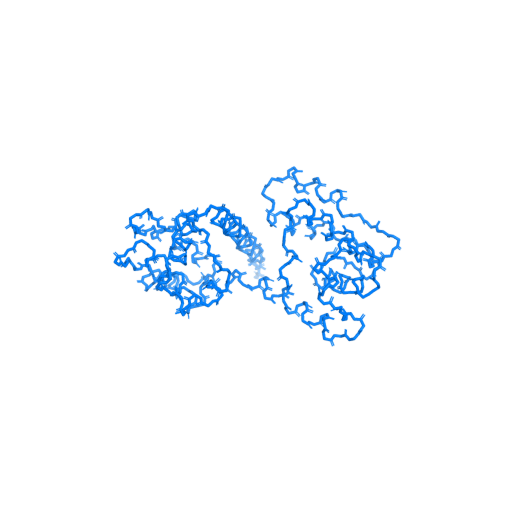 O . VAL A 1 98 ? 3.350 3.175 23.386 1.00 95.88 98 VAL A O 1
ATOM 754 N N . ASP A 1 99 ? 5.034 2.753 24.801 1.00 97.62 99 ASP A N 1
ATOM 755 C CA . ASP A 1 99 ? 4.202 2.810 26.008 1.00 97.62 99 ASP A CA 1
ATOM 756 C C . ASP A 1 99 ? 3.519 4.173 26.187 1.00 97.62 99 ASP A C 1
ATOM 758 O O . ASP A 1 99 ? 2.351 4.237 26.590 1.00 97.62 99 ASP A O 1
ATOM 762 N N . ARG A 1 100 ? 4.223 5.272 25.875 1.00 97.69 100 ARG A N 1
ATOM 763 C CA . ARG A 1 100 ? 3.648 6.623 25.889 1.00 97.69 100 ARG A CA 1
ATOM 764 C C . ARG A 1 100 ? 2.498 6.730 24.890 1.00 97.69 100 ARG A C 1
ATOM 766 O O . ARG A 1 100 ? 1.416 7.165 25.278 1.00 97.69 100 ARG A O 1
ATOM 773 N N . LEU A 1 101 ? 2.722 6.316 23.644 1.00 96.88 101 LEU A N 1
ATOM 774 C CA . LEU A 1 101 ? 1.749 6.398 22.556 1.00 96.88 101 LEU A CA 1
ATOM 775 C C . LEU A 1 101 ? 0.511 5.551 22.832 1.00 96.88 101 LEU A C 1
ATOM 777 O O . LEU A 1 101 ? -0.604 6.048 22.704 1.00 96.88 101 LEU A O 1
ATOM 781 N N . VAL A 1 102 ? 0.684 4.305 23.281 1.00 97.69 102 VAL A N 1
ATOM 782 C CA . VAL A 1 102 ? -0.441 3.432 23.651 1.00 97.69 102 VAL A CA 1
ATOM 783 C C . VAL A 1 102 ? -1.263 4.086 24.758 1.00 97.69 102 VAL A C 1
ATOM 785 O O . VAL A 1 102 ? -2.480 4.189 24.645 1.00 97.69 102 VAL A O 1
ATOM 788 N N . LYS A 1 103 ? -0.614 4.600 25.809 1.00 98.19 103 LYS A N 1
ATOM 789 C CA . LYS A 1 103 ? -1.311 5.264 26.917 1.00 98.19 103 LYS A CA 1
ATOM 790 C C . LYS A 1 103 ? -2.057 6.531 26.485 1.00 98.19 103 LYS A C 1
ATOM 792 O O . LYS A 1 103 ? -3.106 6.835 27.050 1.00 98.19 103 LYS A O 1
ATOM 797 N N . GLU A 1 104 ? -1.495 7.295 25.555 1.00 97.94 104 GLU A N 1
ATOM 798 C CA . GLU A 1 104 ? -2.054 8.570 25.102 1.00 97.94 104 GLU A CA 1
ATOM 799 C C . GLU A 1 104 ? -3.161 8.399 24.055 1.00 97.94 104 GLU A C 1
ATOM 801 O O . GLU A 1 104 ? -4.153 9.124 24.098 1.00 97.94 104 GLU A O 1
ATOM 806 N N . CYS A 1 105 ? -3.017 7.433 23.147 1.00 97.88 105 CYS A N 1
ATOM 807 C CA . CYS A 1 105 ? -3.885 7.279 21.982 1.00 97.88 105 CYS A CA 1
ATOM 808 C C . CYS A 1 105 ? -4.927 6.167 22.118 1.00 97.88 105 CYS A C 1
ATOM 810 O O . CYS A 1 105 ? -6.014 6.282 21.549 1.00 97.88 105 CYS A O 1
ATOM 812 N N . ALA A 1 106 ? -4.658 5.113 22.895 1.00 97.94 106 ALA A N 1
ATOM 813 C CA . ALA A 1 106 ? -5.602 4.017 23.104 1.00 97.94 106 ALA A CA 1
ATOM 814 C C . ALA A 1 106 ? -6.666 4.385 24.158 1.00 97.94 106 ALA A C 1
ATOM 816 O O . ALA A 1 106 ? -6.768 3.781 25.226 1.00 97.94 106 ALA A O 1
ATOM 817 N N . ILE A 1 107 ? -7.473 5.406 23.850 1.00 98.31 107 ILE A N 1
ATOM 818 C CA . ILE A 1 107 ? -8.534 5.922 24.720 1.00 98.31 107 ILE A CA 1
ATOM 819 C C . ILE A 1 107 ? -9.902 5.632 24.107 1.00 98.31 107 ILE A C 1
ATOM 821 O O . ILE A 1 107 ? -10.293 6.252 23.114 1.00 98.31 107 ILE A O 1
ATOM 825 N N . LYS A 1 108 ? -10.677 4.771 24.774 1.00 98.38 108 LYS A N 1
ATOM 826 C CA . LYS A 1 108 ? -12.079 4.515 24.430 1.00 98.38 108 LYS A CA 1
ATOM 827 C C . LYS A 1 108 ? -12.904 5.808 24.449 1.00 98.38 108 LYS A C 1
ATOM 829 O O . LYS A 1 108 ? -12.837 6.593 25.399 1.00 98.38 108 LYS A O 1
ATOM 834 N N . LYS A 1 109 ? -13.695 6.029 23.398 1.00 98.06 109 LYS A N 1
ATOM 835 C CA . LYS A 1 109 ? -14.625 7.161 23.258 1.00 98.06 109 LYS A CA 1
ATOM 836 C C . LYS A 1 109 ? -16.072 6.723 23.477 1.00 98.06 109 LYS A C 1
ATOM 838 O O . LYS A 1 109 ? -16.358 5.611 23.910 1.00 98.06 109 LYS A O 1
ATOM 843 N N . ASN A 1 110 ? -16.998 7.645 23.232 1.00 97.19 110 ASN A N 1
ATOM 844 C CA . ASN A 1 110 ? -18.433 7.457 23.432 1.00 97.19 110 ASN A CA 1
ATOM 845 C C . ASN A 1 110 ? -19.089 6.487 22.432 1.00 97.19 110 ASN A C 1
ATOM 847 O O . ASN A 1 110 ? -20.207 6.051 22.689 1.00 97.19 110 ASN A O 1
ATOM 851 N N . SER A 1 111 ? -18.418 6.144 21.329 1.00 98.31 111 SER A N 1
ATOM 852 C CA . SER A 1 111 ? -18.831 5.084 20.402 1.00 98.31 111 SER A CA 1
ATOM 853 C C . SER A 1 111 ? -17.620 4.304 19.881 1.00 98.31 111 SER A C 1
ATOM 855 O O . SER A 1 111 ? -16.473 4.741 20.046 1.00 98.31 111 SER A O 1
ATOM 857 N N . ALA A 1 112 ? -17.856 3.143 19.268 1.00 98.50 112 ALA A N 1
ATOM 858 C CA . ALA A 1 112 ? -16.792 2.322 18.697 1.00 98.50 112 ALA A CA 1
ATOM 859 C C . ALA A 1 112 ? -16.129 3.019 17.495 1.00 98.50 112 ALA A C 1
ATOM 861 O O . ALA A 1 112 ? -14.904 3.065 17.406 1.00 98.50 112 ALA A O 1
ATOM 862 N N . GLU A 1 113 ? -16.919 3.670 16.645 1.00 98.50 113 GLU A N 1
ATOM 863 C CA . GLU A 1 113 ? -16.472 4.487 15.512 1.00 98.50 113 GLU A CA 1
ATOM 864 C C . GLU A 1 113 ? -15.580 5.640 15.978 1.00 98.50 113 GLU A C 1
ATOM 866 O O . GLU A 1 113 ? -14.465 5.822 15.494 1.00 98.50 113 GLU A O 1
ATOM 871 N N . LYS A 1 114 ? -16.023 6.387 16.998 1.00 98.19 114 LYS A N 1
ATOM 872 C CA . LYS A 1 114 ? -15.232 7.480 17.579 1.00 98.19 114 LYS A CA 1
ATOM 873 C C . LYS A 1 114 ? -13.959 6.990 18.254 1.00 98.19 114 LYS A C 1
ATOM 875 O O . LYS A 1 114 ? -12.979 7.729 18.300 1.00 98.19 114 LYS A O 1
ATOM 880 N N . THR A 1 115 ? -13.975 5.770 18.785 1.00 98.50 115 THR A N 1
ATOM 881 C CA . THR A 1 115 ? -12.785 5.141 19.363 1.00 98.50 115 THR A CA 1
ATOM 882 C C . THR A 1 115 ? -11.765 4.824 18.273 1.00 98.50 115 THR A C 1
ATOM 8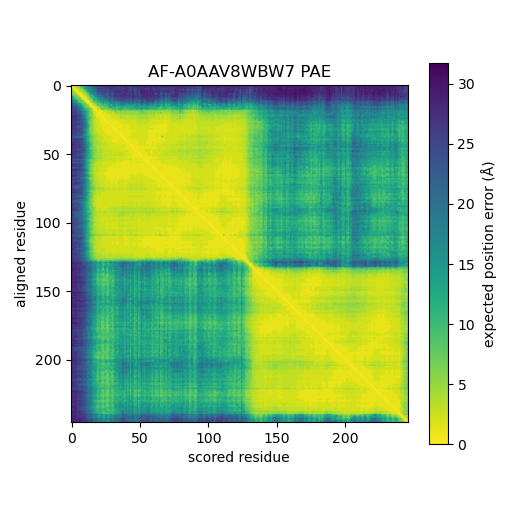84 O O . THR A 1 115 ? -10.610 5.218 18.418 1.00 98.50 115 THR A O 1
ATOM 887 N N . ALA A 1 116 ? -12.205 4.227 17.159 1.00 97.81 116 ALA A N 1
ATOM 888 C CA . ALA A 1 116 ? -11.344 3.936 16.016 1.00 97.81 116 ALA A CA 1
ATOM 889 C C . ALA A 1 116 ? -10.736 5.220 15.434 1.00 97.81 116 ALA A C 1
ATOM 891 O O . ALA A 1 116 ? -9.515 5.347 15.396 1.00 97.81 116 ALA A O 1
ATOM 892 N N . ILE A 1 117 ? -11.569 6.211 15.087 1.00 97.06 117 ILE A N 1
ATOM 893 C CA . ILE A 1 117 ? -11.104 7.501 14.544 1.00 97.06 117 ILE A CA 1
ATOM 894 C C . ILE A 1 117 ? -10.075 8.146 15.480 1.00 97.06 117 ILE A C 1
ATOM 896 O O . ILE A 1 117 ? -9.020 8.594 15.036 1.00 97.06 117 ILE A O 1
ATOM 900 N N . HIS A 1 118 ? -10.356 8.182 16.788 1.00 97.50 118 HIS A N 1
ATOM 901 C CA . HIS A 1 118 ? -9.437 8.790 17.744 1.00 97.50 118 HIS A CA 1
ATOM 902 C C . HIS A 1 118 ? -8.086 8.080 17.803 1.00 97.50 118 HIS A C 1
ATOM 904 O O . HIS A 1 118 ? -7.062 8.762 17.850 1.00 97.50 118 HIS A O 1
ATOM 910 N N . LEU A 1 119 ? -8.090 6.745 17.832 1.00 96.81 119 LEU A N 1
ATOM 911 C CA . LEU A 1 119 ? -6.869 5.952 17.890 1.00 96.81 119 LEU A CA 1
ATOM 912 C C . LEU A 1 119 ? -5.976 6.260 16.682 1.00 96.81 119 LEU A C 1
ATOM 914 O O . LEU A 1 119 ? -4.829 6.659 16.875 1.00 96.81 119 LEU A O 1
ATOM 918 N N . PHE A 1 120 ? -6.523 6.154 15.466 1.00 93.75 120 PHE A N 1
ATOM 919 C CA . PHE A 1 120 ? -5.783 6.415 14.229 1.00 93.75 120 PHE A CA 1
ATOM 920 C C . PHE A 1 120 ? -5.264 7.856 14.160 1.00 93.75 120 PHE A C 1
ATOM 922 O O . PHE A 1 120 ? -4.061 8.058 14.027 1.00 93.75 120 PHE A O 1
ATOM 929 N N . MET A 1 121 ? -6.122 8.863 14.370 1.00 93.31 121 MET A N 1
ATOM 930 C CA . MET A 1 121 ? -5.702 10.272 14.322 1.00 93.31 121 MET A CA 1
ATOM 931 C C . MET A 1 121 ? -4.651 10.627 15.380 1.00 93.31 121 MET A C 1
ATOM 933 O O . MET A 1 121 ? -3.790 11.473 15.150 1.00 93.31 121 MET A O 1
ATOM 937 N N . CYS A 1 122 ? -4.737 10.039 16.576 1.00 96.06 122 CYS A N 1
ATOM 938 C CA . CYS A 1 122 ? -3.760 10.302 17.625 1.00 96.06 122 CYS A CA 1
ATOM 939 C C . CYS A 1 122 ? -2.393 9.699 17.284 1.00 96.06 122 CYS A C 1
ATOM 941 O O . CYS A 1 122 ? -1.376 10.368 17.483 1.00 96.06 122 CYS A O 1
ATOM 943 N N . LEU A 1 123 ? -2.368 8.468 16.763 1.00 93.06 123 LEU A N 1
ATOM 944 C CA . LEU A 1 123 ? -1.136 7.806 16.333 1.00 93.06 123 LEU A CA 1
ATOM 945 C C . LEU A 1 123 ? -0.500 8.525 15.138 1.00 93.06 123 LEU A C 1
ATOM 947 O O . LEU A 1 123 ? 0.705 8.765 15.161 1.00 93.06 123 LEU A O 1
ATOM 951 N N . ASP A 1 124 ? -1.302 8.934 14.155 1.00 88.31 124 ASP A N 1
ATOM 952 C CA . ASP A 1 124 ? -0.866 9.733 13.005 1.00 88.31 124 ASP A CA 1
ATOM 953 C C . ASP A 1 124 ? -0.246 11.070 13.433 1.00 88.31 124 ASP A C 1
ATOM 955 O O . ASP A 1 124 ? 0.924 11.343 13.168 1.00 88.31 124 ASP A O 1
ATOM 959 N N . LYS A 1 125 ? -0.959 11.845 14.259 1.00 90.62 125 LYS A N 1
ATOM 960 C CA . LYS A 1 125 ? -0.459 13.117 14.805 1.00 90.62 125 LYS A CA 1
ATOM 961 C C . LYS A 1 125 ? 0.867 12.980 15.568 1.00 90.62 125 LYS A C 1
ATOM 963 O O . LYS A 1 125 ? 1.607 13.956 15.693 1.00 90.62 125 LYS A O 1
ATOM 968 N N . ASN A 1 126 ? 1.149 11.803 16.123 1.00 91.12 126 ASN A N 1
ATOM 969 C CA . ASN A 1 126 ? 2.390 11.512 16.836 1.00 91.12 126 ASN A CA 1
ATOM 970 C C . ASN A 1 126 ? 3.463 10.830 15.956 1.00 91.12 126 ASN A C 1
ATOM 972 O O . ASN A 1 126 ? 4.506 10.447 16.484 1.00 91.12 126 ASN A O 1
ATOM 976 N N . GLY A 1 127 ? 3.240 10.675 14.646 1.00 82.94 127 GLY A N 1
ATOM 977 C CA . GLY A 1 127 ? 4.186 10.052 13.713 1.00 82.94 127 GLY A CA 1
ATOM 978 C C . GLY A 1 127 ? 4.349 8.539 13.896 1.00 82.94 127 GLY A C 1
ATOM 979 O O . GLY A 1 127 ? 5.357 7.972 13.486 1.00 82.94 127 GLY A O 1
ATOM 980 N N . ALA A 1 128 ? 3.390 7.883 14.558 1.00 78.12 128 ALA A N 1
ATOM 981 C CA . ALA A 1 128 ? 3.402 6.437 14.778 1.00 78.12 128 ALA A CA 1
ATOM 982 C C . ALA A 1 128 ? 2.703 5.665 13.647 1.00 78.12 128 ALA A C 1
ATOM 984 O O . ALA A 1 128 ? 3.049 4.511 13.400 1.00 78.12 128 ALA A O 1
ATOM 985 N N . ALA A 1 129 ? 1.745 6.297 12.956 1.00 63.75 129 ALA A N 1
ATOM 986 C CA . ALA A 1 129 ? 1.142 5.747 11.738 1.00 63.75 129 ALA A CA 1
ATOM 987 C C . ALA A 1 129 ? 2.075 5.900 10.519 1.00 63.75 129 ALA A C 1
ATOM 989 O O . ALA A 1 129 ? 2.146 5.010 9.679 1.00 63.75 129 ALA A O 1
ATOM 990 N N . SER A 1 130 ? 2.892 6.958 10.507 1.00 55.75 130 SER A N 1
ATOM 991 C CA . SER A 1 130 ? 3.634 7.442 9.338 1.00 55.75 130 SER A CA 1
ATOM 992 C C . SER A 1 130 ? 4.863 6.628 8.912 1.00 55.75 130 SER A C 1
ATOM 994 O O . SER A 1 130 ? 5.699 7.141 8.168 1.00 55.75 130 SER A O 1
ATOM 996 N N . GLN A 1 131 ? 5.072 5.419 9.448 1.00 48.66 131 GLN A N 1
ATOM 997 C CA . GLN A 1 131 ? 6.110 4.530 8.906 1.00 48.66 131 GLN A CA 1
ATOM 998 C C . GLN A 1 131 ? 5.582 3.608 7.812 1.00 48.66 131 GLN A C 1
ATOM 1000 O O . GLN A 1 131 ? 6.379 3.210 6.968 1.00 48.66 131 GLN A O 1
ATOM 1005 N N . LEU A 1 132 ? 4.276 3.325 7.802 1.00 51.66 132 LEU A N 1
ATOM 1006 C CA . LEU A 1 132 ? 3.613 2.671 6.670 1.00 51.66 132 LEU A CA 1
ATOM 1007 C C . LEU A 1 132 ? 3.696 3.588 5.433 1.00 51.66 132 LEU A C 1
ATOM 1009 O O . LEU A 1 132 ? 4.091 3.154 4.365 1.00 51.66 132 LEU A O 1
ATOM 1013 N N . ASP A 1 133 ? 3.572 4.900 5.634 1.00 60.12 133 ASP A N 1
ATOM 1014 C CA . ASP A 1 133 ? 3.726 5.909 4.579 1.00 60.12 133 ASP A CA 1
ATOM 1015 C C . ASP A 1 133 ? 5.152 6.039 4.012 1.00 60.12 133 ASP A C 1
ATOM 1017 O O . ASP A 1 133 ? 5.360 6.816 3.087 1.00 60.12 133 ASP A O 1
ATOM 1021 N N . LEU A 1 134 ? 6.186 5.392 4.570 1.00 63.03 134 LEU A N 1
ATOM 1022 C CA . LEU A 1 134 ? 7.563 5.631 4.106 1.00 63.03 134 LEU A CA 1
ATOM 1023 C C . LEU A 1 134 ? 7.820 5.044 2.722 1.00 63.03 134 LEU A C 1
ATOM 1025 O O . LEU A 1 134 ? 8.551 5.653 1.941 1.00 63.03 134 LEU A O 1
ATOM 1029 N N . GLU A 1 135 ? 7.254 3.876 2.433 1.00 66.38 135 GLU A N 1
ATOM 1030 C CA . GLU A 1 135 ? 7.433 3.221 1.142 1.00 66.38 135 GLU A CA 1
ATOM 1031 C C . GLU A 1 135 ? 6.547 3.873 0.078 1.00 66.38 135 GLU A C 1
ATOM 1033 O O . GLU A 1 135 ? 7.046 4.210 -0.994 1.00 66.38 135 GLU A O 1
ATOM 1038 N N . GLU A 1 136 ? 5.289 4.170 0.411 1.00 71.44 136 GLU A N 1
ATOM 1039 C CA . GLU A 1 136 ? 4.394 4.979 -0.422 1.00 71.44 136 GLU A CA 1
ATOM 1040 C C . GLU A 1 136 ? 4.992 6.363 -0.718 1.00 71.44 136 GLU A C 1
ATOM 1042 O O . GLU A 1 136 ? 5.039 6.803 -1.865 1.00 71.44 136 GLU A O 1
ATOM 1047 N N . LYS A 1 137 ? 5.559 7.034 0.289 1.00 72.75 137 LYS A N 1
ATOM 1048 C CA . LYS A 1 137 ? 6.242 8.317 0.101 1.00 72.75 137 LYS A CA 1
ATOM 1049 C C . LYS A 1 137 ? 7.491 8.191 -0.760 1.00 72.75 137 LYS A C 1
ATOM 1051 O O . LYS A 1 137 ? 7.731 9.059 -1.593 1.00 72.75 137 LYS A O 1
ATOM 1056 N N . GLU A 1 138 ? 8.298 7.146 -0.576 1.00 81.38 138 GLU A N 1
ATOM 1057 C CA . GLU A 1 138 ? 9.456 6.901 -1.443 1.00 81.38 138 GLU A CA 1
ATOM 1058 C C . GLU A 1 138 ? 9.004 6.699 -2.895 1.00 81.38 138 GLU A C 1
ATOM 1060 O O . GLU A 1 138 ? 9.595 7.269 -3.812 1.00 81.38 138 GLU A O 1
ATOM 1065 N N . LEU A 1 139 ? 7.929 5.941 -3.102 1.00 82.81 139 LEU A N 1
ATOM 1066 C CA . LEU A 1 139 ? 7.295 5.729 -4.396 1.00 82.81 139 LEU A CA 1
ATOM 1067 C C . LEU A 1 139 ? 6.777 7.047 -5.001 1.00 82.81 139 LEU A C 1
ATOM 1069 O O . LEU A 1 139 ? 7.076 7.330 -6.160 1.00 82.81 139 LEU A O 1
ATOM 1073 N N . HIS A 1 140 ? 6.112 7.900 -4.220 1.00 83.00 140 HIS A N 1
ATOM 1074 C CA . HIS A 1 140 ? 5.629 9.212 -4.665 1.00 83.00 140 HIS A CA 1
ATOM 1075 C C . HIS A 1 140 ? 6.789 10.151 -5.033 1.00 83.00 140 HIS A C 1
ATOM 1077 O O . HIS A 1 140 ? 6.786 10.784 -6.084 1.00 83.00 140 HIS A O 1
ATOM 1083 N N . GLU A 1 141 ? 7.855 10.187 -4.226 1.00 87.88 141 GLU A N 1
ATOM 1084 C CA . GLU A 1 141 ? 9.069 10.957 -4.526 1.00 87.88 141 GLU A CA 1
ATOM 1085 C C . GLU A 1 141 ? 9.798 10.435 -5.780 1.00 87.88 141 GLU A C 1
ATOM 1087 O O . GLU A 1 141 ? 10.467 11.194 -6.495 1.00 87.88 141 GLU A O 1
ATOM 1092 N N . ILE A 1 142 ? 9.716 9.128 -6.051 1.00 92.38 142 ILE A N 1
ATOM 1093 C CA . ILE A 1 142 ? 10.201 8.522 -7.294 1.00 92.38 142 ILE A CA 1
ATOM 1094 C C . ILE A 1 142 ? 9.355 9.001 -8.475 1.00 92.38 142 ILE A C 1
ATOM 1096 O O . ILE A 1 142 ? 9.945 9.476 -9.453 1.00 92.38 142 ILE A O 1
ATOM 1100 N N . HIS A 1 143 ? 8.028 8.914 -8.366 1.00 91.69 143 HIS A N 1
ATOM 1101 C CA . HIS A 1 143 ? 7.081 9.357 -9.384 1.00 91.69 143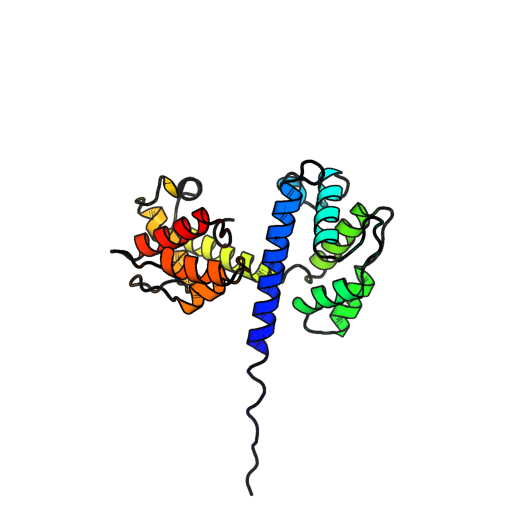 HIS A CA 1
ATOM 1102 C C . HIS A 1 143 ? 7.286 10.838 -9.720 1.00 91.69 143 HIS A C 1
ATOM 1104 O O . HIS A 1 143 ? 7.611 11.173 -10.858 1.00 91.69 143 HIS A O 1
ATOM 1110 N N . ASP A 1 144 ? 7.253 11.720 -8.717 1.00 91.94 144 ASP A N 1
ATOM 1111 C CA . ASP A 1 144 ? 7.465 13.165 -8.861 1.00 91.94 144 ASP A CA 1
ATOM 1112 C C . ASP A 1 144 ? 8.785 13.496 -9.553 1.00 91.94 144 ASP A C 1
ATOM 1114 O O . ASP A 1 144 ? 8.869 14.393 -10.400 1.00 91.94 144 ASP A O 1
ATOM 1118 N N . ARG A 1 145 ? 9.850 12.767 -9.208 1.00 96.12 145 ARG A N 1
ATOM 1119 C CA . ARG A 1 145 ? 11.159 12.947 -9.837 1.00 96.12 145 ARG A CA 1
ATOM 1120 C C . ARG A 1 145 ? 11.143 12.515 -11.301 1.00 96.12 145 ARG A C 1
ATOM 1122 O O . ARG A 1 145 ? 11.715 13.226 -12.127 1.00 96.12 145 ARG A O 1
ATOM 1129 N N . CYS A 1 146 ? 10.519 11.384 -11.626 1.00 96.62 146 CYS A N 1
ATOM 1130 C CA . CYS A 1 146 ? 10.352 10.931 -13.008 1.00 96.62 146 CYS A CA 1
ATOM 1131 C C . CYS A 1 146 ? 9.443 11.885 -13.804 1.00 96.62 146 CYS A C 1
ATOM 1133 O O . CYS A 1 146 ? 9.716 12.169 -14.968 1.00 96.62 146 CYS A O 1
ATOM 1135 N N . GLN A 1 147 ? 8.427 12.457 -13.168 1.00 96.00 147 GLN A N 1
ATOM 1136 C CA . GLN A 1 147 ? 7.510 13.416 -13.768 1.00 96.00 147 GLN A CA 1
ATOM 1137 C C . GLN A 1 147 ? 8.155 14.793 -13.986 1.00 96.00 147 GLN A C 1
ATOM 1139 O O . GLN A 1 147 ? 7.857 15.489 -14.952 1.00 96.00 147 GLN A O 1
ATOM 1144 N N . SER A 1 148 ? 9.097 15.182 -13.128 1.00 96.94 148 SER A N 1
ATOM 1145 C CA . SER A 1 148 ? 9.803 16.463 -13.233 1.00 96.94 148 SER A CA 1
ATOM 1146 C C . SER A 1 148 ? 10.889 16.493 -14.317 1.00 96.94 148 SER A C 1
ATOM 1148 O O . SER A 1 148 ? 11.297 17.579 -14.738 1.00 96.94 148 SER A O 1
ATOM 1150 N N . ASP A 1 149 ? 11.390 15.338 -14.767 1.00 97.88 149 ASP A N 1
ATOM 1151 C CA . ASP A 1 149 ? 12.361 15.256 -15.861 1.00 97.88 149 ASP A CA 1
ATOM 1152 C C . ASP A 1 149 ? 11.627 15.192 -17.216 1.00 97.88 149 ASP A C 1
ATOM 1154 O O . ASP A 1 149 ? 10.899 14.233 -17.476 1.00 97.88 149 ASP A O 1
ATOM 1158 N N . PRO A 1 150 ? 11.837 16.158 -18.134 1.00 97.94 150 PRO A N 1
ATOM 1159 C CA . PRO A 1 150 ? 11.215 16.141 -19.458 1.00 97.94 150 PRO A CA 1
ATOM 1160 C C . PRO A 1 150 ? 11.470 14.869 -20.280 1.00 97.94 150 PRO A C 1
ATOM 1162 O O . PRO A 1 150 ? 10.709 14.589 -21.204 1.00 97.94 150 PRO A O 1
ATOM 1165 N N . ALA A 1 151 ? 12.540 14.116 -19.996 1.00 97.94 151 ALA A N 1
ATOM 1166 C CA . ALA A 1 151 ? 12.827 12.850 -20.668 1.00 97.94 151 ALA A CA 1
ATOM 1167 C C . ALA A 1 151 ? 11.936 11.691 -20.195 1.00 97.94 151 ALA A C 1
ATOM 1169 O O . ALA A 1 151 ? 11.814 10.696 -20.910 1.00 97.94 151 ALA A O 1
ATOM 1170 N N . THR A 1 152 ? 11.341 11.803 -19.007 1.00 97.88 152 THR A N 1
ATOM 1171 C CA . THR A 1 152 ? 10.525 10.752 -18.382 1.00 97.88 152 THR A CA 1
ATOM 1172 C C . THR A 1 152 ? 9.130 11.232 -17.985 1.00 97.88 152 THR A C 1
ATOM 1174 O O . THR A 1 152 ? 8.350 10.432 -17.483 1.00 97.88 152 THR A O 1
ATOM 1177 N N . TYR A 1 153 ? 8.786 12.494 -18.246 1.00 97.69 153 TYR A N 1
ATOM 1178 C CA . TYR A 1 153 ? 7.434 13.027 -18.093 1.00 97.69 153 TYR A CA 1
ATOM 1179 C C . TYR A 1 153 ? 6.413 12.231 -18.918 1.00 97.69 153 TYR A C 1
ATOM 1181 O O . TYR A 1 153 ? 6.625 11.965 -20.109 1.00 97.69 153 TYR A O 1
ATOM 1189 N N . VAL A 1 154 ? 5.271 11.925 -18.302 1.00 96.19 154 VAL A N 1
ATOM 1190 C CA . VAL A 1 154 ? 4.120 11.288 -18.949 1.00 96.19 154 VAL A CA 1
ATOM 1191 C C . VAL A 1 154 ? 2.834 12.003 -18.553 1.00 96.19 154 VAL A C 1
ATOM 1193 O O . VAL A 1 154 ? 2.672 12.424 -17.416 1.00 96.19 154 VAL A O 1
ATOM 1196 N N . ASP A 1 155 ? 1.901 12.159 -19.484 1.00 95.12 155 ASP A N 1
ATOM 1197 C CA . ASP A 1 155 ? 0.560 12.628 -19.131 1.00 95.12 155 ASP A CA 1
ATOM 1198 C C . ASP A 1 155 ? -0.149 11.554 -18.282 1.00 95.12 155 ASP A C 1
ATOM 1200 O O . ASP A 1 155 ? -0.194 10.389 -18.688 1.00 95.12 155 ASP A O 1
ATOM 1204 N N . HIS A 1 156 ? -0.676 11.926 -17.111 1.00 89.19 156 HIS A N 1
ATOM 1205 C CA . HIS A 1 156 ? -1.319 10.996 -16.173 1.00 89.19 156 HIS A CA 1
ATOM 1206 C C . HIS A 1 156 ? -2.487 10.227 -16.803 1.00 89.19 156 HIS A C 1
ATOM 1208 O O . HIS A 1 156 ? -2.665 9.045 -16.514 1.00 89.19 156 HIS A O 1
ATOM 1214 N N . GLU A 1 157 ? -3.205 10.822 -17.759 1.00 89.25 157 GLU A N 1
ATOM 1215 C CA . GLU A 1 157 ? -4.287 10.137 -18.481 1.00 89.25 157 GLU A CA 1
ATOM 1216 C C . GLU A 1 157 ? -3.784 8.912 -19.265 1.00 89.25 157 GLU A C 1
ATOM 1218 O O . GLU A 1 157 ? -4.504 7.926 -19.442 1.00 89.25 157 GLU A O 1
ATOM 1223 N N . LEU A 1 158 ? -2.523 8.924 -19.713 1.00 93.19 158 LEU A N 1
ATOM 1224 C CA . LEU A 1 158 ? -1.924 7.773 -20.392 1.00 93.19 158 LEU A CA 1
ATOM 1225 C C . LEU A 1 158 ? -1.678 6.607 -19.428 1.00 93.19 158 LEU A C 1
ATOM 1227 O O . LEU A 1 158 ? -1.769 5.452 -19.850 1.00 93.19 158 LEU A O 1
ATOM 1231 N N . LEU A 1 159 ? -1.373 6.900 -18.160 1.00 88.12 159 LEU A N 1
ATOM 1232 C CA . LEU A 1 159 ? -1.175 5.895 -17.114 1.00 88.12 159 LEU A CA 1
ATOM 1233 C C . LEU A 1 159 ? -2.514 5.330 -16.624 1.00 88.12 159 LEU A C 1
ATOM 1235 O O . LEU A 1 159 ? -2.643 4.112 -16.514 1.00 88.12 159 LEU A O 1
ATOM 1239 N N . HIS A 1 160 ? -3.542 6.168 -16.446 1.00 83.19 160 HIS A N 1
ATOM 1240 C CA . HIS A 1 160 ? -4.901 5.701 -16.125 1.00 83.19 160 HIS A CA 1
ATOM 1241 C C . HIS A 1 160 ? -5.460 4.733 -17.178 1.00 83.19 160 HIS A C 1
ATOM 1243 O O . HIS A 1 160 ? -6.227 3.823 -16.864 1.00 83.19 160 HIS A O 1
ATOM 1249 N N . HIS A 1 161 ? -5.020 4.883 -18.428 1.00 85.31 161 HIS A N 1
ATOM 1250 C CA . HIS A 1 161 ? -5.340 3.988 -19.534 1.00 85.31 161 HIS A CA 1
ATOM 1251 C C . HIS A 1 161 ? -4.118 3.180 -19.997 1.00 85.31 161 HIS A C 1
ATOM 1253 O O . HIS A 1 161 ? -3.904 3.005 -21.199 1.00 85.31 161 HIS A O 1
ATOM 1259 N N . LEU A 1 162 ? -3.303 2.673 -19.060 1.00 85.56 162 LEU A N 1
ATOM 1260 C CA . LEU A 1 162 ? -2.039 1.984 -19.357 1.00 85.56 162 LEU A CA 1
ATOM 1261 C C . LEU A 1 162 ? -2.187 0.877 -20.412 1.00 85.56 162 LEU A C 1
ATOM 1263 O O . LEU A 1 162 ? -1.376 0.791 -21.334 1.00 85.56 162 LEU A O 1
ATOM 1267 N N . ALA A 1 163 ? -3.237 0.056 -20.313 1.00 88.12 163 ALA A N 1
ATOM 1268 C CA . ALA A 1 163 ? -3.490 -1.042 -21.247 1.00 88.12 163 ALA A CA 1
ATOM 1269 C C . ALA A 1 163 ? -3.667 -0.574 -22.706 1.00 88.12 163 ALA A C 1
ATOM 1271 O O . ALA A 1 163 ? -3.260 -1.281 -23.630 1.00 88.12 163 ALA A O 1
ATOM 1272 N N . ASP A 1 164 ? -4.214 0.626 -22.913 1.00 92.75 164 ASP A N 1
ATOM 1273 C CA . ASP A 1 164 ? -4.402 1.230 -24.236 1.00 92.75 164 ASP A CA 1
ATOM 1274 C C . ASP A 1 164 ? -3.143 1.972 -24.722 1.00 92.75 164 ASP A C 1
ATOM 1276 O O . ASP A 1 164 ? -3.001 2.260 -25.911 1.00 92.75 164 ASP A O 1
ATOM 1280 N N . ASN A 1 165 ? -2.197 2.245 -23.817 1.00 93.25 165 ASN A N 1
ATOM 1281 C CA . ASN A 1 165 ? -1.019 3.077 -24.057 1.00 93.25 165 ASN A CA 1
ATOM 1282 C C . ASN A 1 165 ? 0.316 2.320 -23.930 1.00 93.25 165 ASN A C 1
ATOM 1284 O O . ASN A 1 165 ? 1.371 2.943 -23.822 1.00 93.25 165 ASN A O 1
ATOM 1288 N N . ILE A 1 166 ? 0.313 0.985 -24.007 1.00 93.12 166 ILE A N 1
ATOM 1289 C CA . ILE A 1 166 ? 1.515 0.148 -23.801 1.00 93.12 166 ILE A CA 1
ATOM 1290 C C . ILE A 1 166 ? 2.671 0.417 -24.776 1.00 93.12 166 ILE A C 1
ATOM 1292 O O . ILE A 1 166 ? 3.827 0.136 -24.463 1.00 93.12 166 ILE A O 1
ATOM 1296 N N . ASP A 1 167 ? 2.363 0.927 -25.969 1.00 95.25 167 ASP A N 1
ATOM 1297 C CA . ASP A 1 167 ? 3.346 1.284 -26.996 1.00 95.25 167 ASP A CA 1
ATOM 1298 C C . ASP A 1 167 ? 3.633 2.799 -27.023 1.00 95.25 167 ASP A C 1
ATOM 1300 O O . ASP A 1 167 ? 4.390 3.272 -27.874 1.00 95.25 167 ASP A O 1
ATOM 1304 N N . ASN A 1 168 ? 3.051 3.578 -26.101 1.00 97.06 168 ASN A N 1
ATOM 1305 C CA . ASN A 1 168 ? 3.318 5.005 -25.993 1.00 97.06 168 ASN A CA 1
ATOM 1306 C C . ASN A 1 168 ? 4.747 5.229 -25.447 1.00 97.06 168 ASN A C 1
ATOM 1308 O O . ASN A 1 168 ? 5.091 4.716 -24.379 1.00 97.06 168 ASN A O 1
ATOM 1312 N N . PRO A 1 169 ? 5.598 6.005 -26.142 1.00 97.25 169 PRO A N 1
ATOM 1313 C CA . PRO A 1 169 ? 6.983 6.211 -25.725 1.00 97.25 169 PRO A CA 1
ATOM 1314 C C . PRO A 1 169 ? 7.125 6.965 -24.395 1.00 97.25 169 PRO A C 1
ATOM 1316 O O . PRO A 1 169 ? 8.087 6.705 -23.678 1.00 97.25 169 PRO A O 1
ATOM 1319 N N . GLN A 1 170 ? 6.191 7.859 -24.044 1.00 97.44 170 GLN A N 1
ATOM 1320 C CA . GLN A 1 170 ? 6.200 8.554 -22.750 1.00 97.44 170 GLN A CA 1
ATOM 1321 C C . GLN A 1 170 ? 5.915 7.580 -21.608 1.00 97.44 170 GLN A C 1
ATOM 1323 O O . GLN A 1 170 ? 6.662 7.548 -20.636 1.00 97.44 170 GLN A O 1
ATOM 1328 N N . VAL A 1 171 ? 4.909 6.715 -21.778 1.00 96.31 171 VAL A N 1
ATOM 1329 C CA . VAL A 1 171 ? 4.609 5.637 -20.823 1.00 96.31 171 VAL A CA 1
ATOM 1330 C C . VAL A 1 171 ? 5.826 4.733 -20.656 1.00 96.31 171 VAL A C 1
ATOM 1332 O O . VAL A 1 171 ? 6.290 4.513 -19.544 1.00 96.31 171 VAL A O 1
ATOM 1335 N N . GLY A 1 172 ? 6.416 4.265 -21.758 1.00 96.94 172 GLY A N 1
ATOM 1336 C CA . GLY A 1 172 ? 7.609 3.422 -21.708 1.00 96.94 172 GLY A CA 1
ATOM 1337 C C . GLY A 1 172 ? 8.787 4.060 -20.958 1.00 96.94 172 GLY A C 1
ATOM 1338 O O . GLY A 1 172 ? 9.428 3.391 -20.144 1.00 96.94 172 GLY A O 1
ATOM 1339 N N . ALA A 1 173 ? 9.062 5.344 -21.209 1.00 98.25 173 ALA A N 1
ATOM 1340 C CA . ALA A 1 173 ? 10.137 6.085 -20.552 1.00 98.25 173 ALA A CA 1
ATOM 1341 C C . ALA A 1 173 ? 9.870 6.298 -19.052 1.00 98.25 173 ALA A C 1
ATOM 1343 O O . ALA A 1 173 ? 10.776 6.098 -18.238 1.00 98.25 173 ALA A O 1
ATOM 1344 N N . HIS A 1 174 ? 8.635 6.651 -18.689 1.00 97.31 174 HIS A N 1
ATOM 1345 C CA . HIS A 1 174 ? 8.227 6.870 -17.305 1.00 97.31 174 HIS A CA 1
ATOM 1346 C C . HIS A 1 174 ? 8.275 5.578 -16.484 1.00 97.31 174 HIS A C 1
ATOM 1348 O O . HIS A 1 174 ? 8.998 5.507 -15.491 1.00 97.31 174 HIS A O 1
ATOM 1354 N N . MET A 1 175 ? 7.644 4.500 -16.965 1.00 95.62 175 MET A N 1
ATOM 1355 C CA . MET A 1 175 ? 7.644 3.208 -16.266 1.00 95.62 175 MET A CA 1
ATOM 1356 C C . MET A 1 175 ? 9.068 2.651 -16.104 1.00 95.62 175 MET A C 1
ATOM 1358 O O . MET A 1 175 ? 9.394 2.037 -15.089 1.00 95.62 175 MET A O 1
ATOM 1362 N N . LEU A 1 176 ? 9.958 2.868 -17.084 1.00 97.56 176 LEU A N 1
ATOM 1363 C CA . LEU A 1 176 ? 11.371 2.495 -16.958 1.00 97.56 176 LEU A CA 1
ATOM 1364 C C . LEU A 1 176 ? 12.099 3.332 -15.896 1.00 97.56 176 LEU A C 1
ATOM 1366 O O . LEU A 1 176 ? 12.959 2.798 -15.190 1.00 97.56 176 LEU A O 1
ATOM 1370 N N . CYS A 1 177 ? 11.798 4.629 -15.792 1.00 97.94 177 CYS A N 1
ATOM 1371 C CA . CYS A 1 177 ? 12.360 5.507 -14.767 1.00 97.94 177 CYS A CA 1
ATOM 1372 C C . CYS A 1 177 ? 12.028 4.990 -13.365 1.00 97.94 177 CYS A C 1
ATOM 1374 O O . CYS A 1 177 ? 12.945 4.734 -12.576 1.00 97.94 177 CYS A O 1
ATOM 1376 N N . GLU A 1 178 ? 10.745 4.743 -13.104 1.00 95.00 178 GLU A N 1
ATOM 1377 C CA . GLU A 1 178 ? 10.269 4.230 -11.822 1.00 95.00 178 GLU A CA 1
ATOM 1378 C C . GLU A 1 178 ? 10.834 2.837 -11.538 1.00 95.00 178 GLU A C 1
ATOM 1380 O O . GLU A 1 178 ? 11.463 2.630 -10.501 1.00 95.00 178 GLU A O 1
ATOM 1385 N N . SER A 1 179 ? 10.742 1.907 -12.501 1.00 95.88 179 SER A N 1
ATOM 1386 C CA . SER A 1 179 ? 11.242 0.530 -12.351 1.00 95.88 179 SER A CA 1
ATOM 1387 C C . SER A 1 179 ? 12.721 0.471 -11.964 1.00 95.88 179 SER A C 1
ATOM 1389 O O . SER A 1 179 ? 13.138 -0.364 -11.153 1.00 95.88 179 SER A O 1
ATOM 1391 N N . LYS A 1 180 ? 13.536 1.371 -12.524 1.00 97.12 180 LYS A N 1
ATOM 1392 C CA . LYS A 1 180 ? 14.951 1.487 -12.163 1.00 97.12 180 LYS A CA 1
ATOM 1393 C C . LYS A 1 180 ? 15.146 2.078 -10.776 1.00 97.12 180 LYS A C 1
ATOM 1395 O O . LYS A 1 180 ? 16.032 1.619 -10.058 1.00 97.12 180 LYS A O 1
ATOM 1400 N N . ALA A 1 181 ? 14.368 3.094 -10.420 1.00 94.88 181 ALA A N 1
ATOM 1401 C CA . ALA A 1 181 ? 14.477 3.764 -9.133 1.00 94.88 181 ALA A CA 1
ATOM 1402 C C . ALA A 1 181 ? 14.128 2.826 -7.969 1.00 94.88 181 ALA A C 1
ATOM 1404 O O . ALA A 1 181 ? 14.871 2.781 -6.995 1.00 94.88 181 ALA A O 1
ATOM 1405 N N . VAL A 1 182 ? 13.091 1.997 -8.126 1.00 91.00 182 VAL A N 1
ATOM 1406 C CA . VAL A 1 182 ? 12.716 0.967 -7.140 1.00 91.00 182 VAL A CA 1
ATOM 1407 C C . VAL A 1 182 ? 13.579 -0.305 -7.217 1.00 91.00 182 VAL A C 1
ATOM 1409 O O . VAL A 1 182 ? 13.372 -1.259 -6.467 1.00 91.00 182 VAL A O 1
ATOM 1412 N N . GLY A 1 183 ? 14.557 -0.350 -8.130 1.00 93.56 183 GLY A N 1
ATOM 1413 C CA . GLY A 1 183 ? 15.526 -1.442 -8.244 1.00 93.56 183 GLY A CA 1
ATOM 1414 C C . GLY A 1 183 ? 14.998 -2.734 -8.879 1.00 93.56 183 GLY A C 1
ATOM 1415 O O . GLY A 1 183 ? 15.676 -3.758 -8.811 1.00 93.56 183 GLY A O 1
ATOM 1416 N N . LEU A 1 184 ? 13.823 -2.715 -9.514 1.00 95.56 184 LEU A N 1
ATOM 1417 C CA . LEU A 1 184 ? 13.260 -3.887 -10.200 1.00 95.56 184 LEU A CA 1
ATOM 1418 C C . LEU A 1 184 ? 14.017 -4.206 -11.490 1.00 95.56 184 LEU A C 1
ATOM 1420 O O . LEU A 1 184 ? 14.078 -5.362 -11.915 1.00 95.56 184 LEU A O 1
ATOM 1424 N N . GLN A 1 185 ? 14.580 -3.181 -12.128 1.00 97.06 185 GLN A N 1
ATOM 1425 C CA . GLN A 1 185 ? 15.141 -3.281 -13.464 1.00 97.06 185 GLN A CA 1
ATOM 1426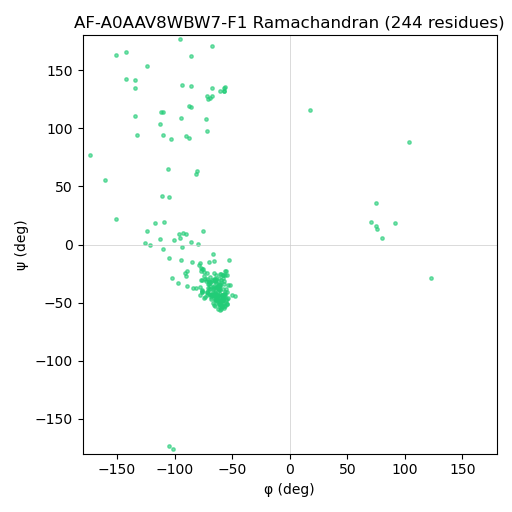 C C . GLN A 1 185 ? 16.415 -2.445 -13.621 1.00 97.06 185 GLN A C 1
ATOM 1428 O O . GLN A 1 185 ? 16.541 -1.335 -13.115 1.00 97.06 185 GLN A O 1
ATOM 1433 N N . LYS A 1 186 ? 17.384 -2.962 -14.376 1.00 97.25 186 LYS A N 1
ATOM 1434 C CA . LYS A 1 186 ? 18.601 -2.240 -14.773 1.00 97.25 186 LYS A CA 1
ATOM 1435 C C . LYS A 1 186 ? 18.370 -1.406 -16.043 1.00 97.25 186 LYS A C 1
ATOM 1437 O O . LYS A 1 186 ? 17.493 -1.739 -16.837 1.00 97.25 186 LYS A O 1
ATOM 1442 N N . PRO A 1 187 ? 19.232 -0.409 -16.349 1.00 96.44 187 PRO A N 1
ATOM 1443 C CA . PRO A 1 187 ? 19.118 0.386 -17.579 1.00 96.44 187 PRO A CA 1
ATOM 1444 C C . PRO A 1 187 ? 19.075 -0.423 -18.888 1.00 96.44 187 PRO A C 1
ATOM 1446 O O . PRO A 1 187 ? 18.527 0.046 -19.874 1.00 96.44 187 PRO A O 1
ATOM 1449 N N . ASN A 1 188 ? 19.656 -1.627 -18.917 1.00 96.44 188 ASN A N 1
ATOM 1450 C CA . ASN A 1 188 ? 19.684 -2.505 -20.095 1.00 96.44 188 ASN A CA 1
ATOM 1451 C C . ASN A 1 188 ? 18.482 -3.469 -20.183 1.00 96.44 188 ASN A C 1
ATOM 1453 O O . ASN A 1 188 ? 18.493 -4.425 -20.970 1.00 96.44 188 ASN A O 1
ATOM 1457 N N . GLY A 1 189 ? 17.488 -3.276 -19.321 1.00 97.06 189 GLY A N 1
ATOM 1458 C CA . GLY A 1 189 ? 16.275 -4.071 -19.255 1.00 97.06 189 GLY A CA 1
ATOM 1459 C C . GLY A 1 189 ? 16.402 -5.408 -18.526 1.00 97.06 189 GLY A C 1
ATOM 1460 O O . GLY A 1 189 ? 15.463 -6.193 -18.551 1.00 97.06 189 GLY A O 1
ATOM 1461 N N . GLU A 1 190 ? 17.542 -5.722 -17.905 1.00 98.38 190 GLU A N 1
ATOM 1462 C CA . GLU A 1 190 ? 17.625 -6.879 -17.006 1.00 98.38 190 GLU A CA 1
ATOM 1463 C C . GLU A 1 190 ? 16.789 -6.662 -15.747 1.00 98.38 190 GLU A C 1
ATOM 1465 O O . GLU A 1 190 ? 16.879 -5.609 -15.122 1.00 98.38 190 GLU A O 1
ATOM 1470 N N . LEU A 1 191 ? 16.030 -7.683 -15.362 1.00 98.44 191 LEU A N 1
ATOM 1471 C CA . LEU A 1 191 ? 15.175 -7.678 -14.181 1.00 98.44 191 LEU A CA 1
ATOM 1472 C C . LEU A 1 191 ? 15.906 -8.271 -12.972 1.00 98.44 191 LEU A C 1
ATOM 1474 O O . LEU A 1 191 ? 16.564 -9.310 -13.089 1.00 98.44 191 LEU A O 1
ATOM 1478 N N . ASP A 1 192 ? 15.760 -7.645 -11.806 1.00 97.75 192 ASP A N 1
ATOM 1479 C CA . ASP A 1 192 ? 16.203 -8.209 -10.533 1.00 97.75 192 ASP A CA 1
ATOM 1480 C C . ASP A 1 192 ? 15.091 -9.083 -9.943 1.00 97.75 192 ASP A C 1
ATOM 1482 O O . ASP A 1 192 ? 14.216 -8.636 -9.202 1.00 97.75 192 ASP A O 1
ATOM 1486 N N . LEU A 1 193 ? 15.131 -10.374 -10.277 1.00 97.50 193 LEU A N 1
ATOM 1487 C CA . LEU A 1 193 ? 14.122 -11.338 -9.833 1.00 97.50 193 LEU A CA 1
ATOM 1488 C C . LEU A 1 193 ? 14.040 -11.469 -8.309 1.00 97.50 193 LEU A C 1
ATOM 1490 O O . LEU A 1 193 ? 12.996 -11.869 -7.796 1.00 97.50 193 LEU A O 1
ATOM 1494 N N . LYS A 1 194 ? 15.122 -11.170 -7.579 1.00 94.69 194 LYS A N 1
ATOM 1495 C CA . LYS A 1 194 ? 15.120 -11.241 -6.118 1.00 94.69 194 LYS A CA 1
ATOM 1496 C C . LYS A 1 194 ? 14.344 -10.060 -5.542 1.00 94.69 194 LYS A C 1
ATOM 1498 O O . LYS A 1 194 ? 13.513 -10.280 -4.663 1.00 94.69 194 LYS A O 1
ATOM 1503 N N . VAL A 1 195 ? 14.589 -8.852 -6.051 1.00 91.19 195 VAL A N 1
ATOM 1504 C CA . VAL A 1 195 ? 13.855 -7.643 -5.647 1.00 91.19 195 VAL A CA 1
ATOM 1505 C C . VAL A 1 195 ? 12.389 -7.748 -6.058 1.00 91.19 195 VAL A C 1
ATOM 1507 O O . VAL A 1 195 ? 11.522 -7.560 -5.216 1.00 91.19 195 VAL A O 1
ATOM 1510 N N . ILE A 1 196 ? 12.095 -8.154 -7.297 1.00 94.44 196 ILE A N 1
ATOM 1511 C CA . ILE A 1 196 ? 10.715 -8.319 -7.788 1.00 94.44 196 ILE A CA 1
ATOM 1512 C C . ILE A 1 196 ? 9.942 -9.327 -6.936 1.00 94.44 196 ILE A C 1
ATOM 1514 O O . ILE A 1 196 ? 8.844 -9.044 -6.472 1.00 94.44 196 ILE A O 1
ATOM 1518 N N . ARG A 1 197 ? 10.524 -10.504 -6.678 1.00 94.69 197 ARG A N 1
ATOM 1519 C CA . ARG A 1 197 ? 9.905 -11.519 -5.817 1.00 94.69 197 ARG A CA 1
ATOM 1520 C C . ARG A 1 197 ? 9.619 -10.986 -4.423 1.00 94.69 197 ARG A C 1
ATOM 1522 O O . ARG A 1 197 ? 8.558 -11.268 -3.877 1.00 94.69 197 ARG A O 1
ATOM 1529 N N . HIS A 1 198 ? 10.576 -10.257 -3.855 1.00 86.50 198 HIS A N 1
ATOM 1530 C CA . HIS A 1 198 ? 10.402 -9.633 -2.558 1.00 86.50 198 HIS A CA 1
ATOM 1531 C C . HIS A 1 198 ? 9.225 -8.654 -2.598 1.00 86.50 198 HIS A C 1
ATOM 1533 O O . HIS A 1 198 ? 8.264 -8.881 -1.876 1.00 86.50 198 HIS A O 1
ATOM 1539 N N . LYS A 1 199 ? 9.228 -7.684 -3.516 1.00 85.56 199 LYS A N 1
ATOM 1540 C CA . LYS A 1 199 ? 8.171 -6.674 -3.671 1.00 85.56 199 LYS A CA 1
ATOM 1541 C C . LYS A 1 199 ? 6.784 -7.253 -3.972 1.00 85.56 199 LYS A C 1
ATOM 1543 O O . LYS A 1 199 ? 5.812 -6.678 -3.536 1.00 85.56 199 LYS A O 1
ATOM 1548 N N . ILE A 1 200 ? 6.665 -8.399 -4.649 1.00 89.12 200 ILE A N 1
ATOM 1549 C CA . ILE A 1 200 ? 5.365 -9.082 -4.827 1.00 89.12 200 ILE A CA 1
ATOM 1550 C C . ILE A 1 200 ? 4.932 -9.806 -3.541 1.00 89.12 200 ILE A C 1
ATOM 1552 O O . ILE A 1 200 ? 3.753 -9.836 -3.208 1.00 89.12 200 ILE A O 1
ATOM 1556 N N . SER A 1 201 ? 5.872 -10.433 -2.821 1.00 86.25 201 SER A N 1
ATOM 1557 C CA . SER A 1 201 ? 5.569 -11.131 -1.556 1.00 86.25 201 SER A CA 1
ATOM 1558 C C . SER A 1 201 ? 5.126 -10.188 -0.446 1.00 86.25 201 SER A C 1
ATOM 1560 O O . SER A 1 201 ? 4.408 -10.581 0.472 1.00 86.25 201 SER A O 1
ATOM 1562 N N . LEU A 1 202 ? 5.547 -8.937 -0.569 1.00 74.75 202 LEU A N 1
ATOM 1563 C CA . LEU A 1 202 ? 4.863 -7.826 0.026 1.00 74.75 202 LEU A CA 1
ATOM 1564 C C . LEU A 1 202 ? 3.564 -7.654 -0.796 1.00 74.75 202 LEU A C 1
ATOM 1566 O O . LEU A 1 202 ? 3.643 -7.032 -1.821 1.00 74.75 202 LEU A O 1
ATOM 1570 N N . SER A 1 203 ? 2.385 -8.141 -0.419 1.00 72.62 203 SER A N 1
ATOM 1571 C CA . SER A 1 203 ? 1.025 -7.875 -0.990 1.00 72.62 203 SER A CA 1
ATOM 1572 C C . SER A 1 203 ? 0.368 -9.165 -1.434 1.00 72.62 203 SER A C 1
ATOM 1574 O O . SER A 1 203 ? -0.845 -9.334 -1.326 1.00 72.62 203 SER A O 1
ATOM 1576 N N . VAL A 1 204 ? 1.180 -10.145 -1.818 1.00 81.62 204 VAL A N 1
ATOM 1577 C CA . VAL A 1 204 ? 0.737 -11.498 -2.115 1.00 81.62 204 VAL A CA 1
ATOM 1578 C C . VAL A 1 204 ? 1.293 -12.458 -1.066 1.00 81.62 204 VAL A C 1
ATOM 1580 O O . VAL A 1 204 ? 2.454 -12.861 -1.106 1.00 81.62 204 VAL A O 1
ATOM 1583 N N . SER A 1 205 ? 0.434 -12.873 -0.133 1.00 80.94 205 SER A N 1
ATOM 1584 C CA . SER A 1 205 ? 0.796 -13.800 0.951 1.00 80.94 205 SER A CA 1
ATOM 1585 C C . SER A 1 205 ? 0.949 -15.259 0.494 1.00 80.94 205 SER A C 1
ATOM 1587 O O . SER A 1 205 ? 1.713 -16.025 1.088 1.00 80.94 205 SER A O 1
ATOM 1589 N N . ASP A 1 206 ? 0.246 -15.652 -0.573 1.00 87.12 206 ASP A N 1
ATOM 1590 C CA . ASP A 1 206 ? 0.361 -16.977 -1.182 1.00 87.12 206 ASP A CA 1
ATOM 1591 C C . ASP A 1 206 ? 1.687 -17.102 -1.947 1.00 87.12 206 ASP A C 1
ATOM 1593 O O . ASP A 1 206 ? 1.870 -16.542 -3.030 1.00 87.12 206 ASP A O 1
ATOM 1597 N N . LYS A 1 207 ? 2.612 -17.887 -1.388 1.00 91.19 207 LYS A N 1
ATOM 1598 C CA . LYS A 1 207 ? 3.944 -18.117 -1.961 1.00 91.19 207 LYS A CA 1
ATOM 1599 C C . LYS A 1 207 ? 3.892 -18.755 -3.347 1.00 91.19 207 LYS A C 1
ATOM 1601 O O . LYS A 1 207 ? 4.701 -18.396 -4.196 1.00 91.19 207 LYS A O 1
ATOM 1606 N N . ASP A 1 208 ? 2.940 -19.647 -3.608 1.00 95.38 208 ASP A N 1
ATOM 1607 C CA . ASP A 1 208 ? 2.811 -20.272 -4.925 1.00 95.38 208 ASP A CA 1
ATOM 1608 C C . ASP A 1 208 ? 2.297 -19.252 -5.954 1.00 95.38 208 ASP A C 1
ATOM 1610 O O . ASP A 1 208 ? 2.738 -19.255 -7.111 1.00 95.38 208 ASP A O 1
ATOM 1614 N N . LYS A 1 209 ? 1.428 -18.319 -5.530 1.00 95.31 209 LYS A N 1
ATOM 1615 C CA . LYS A 1 209 ? 1.033 -17.158 -6.346 1.00 95.31 209 LYS A CA 1
ATOM 1616 C C . LYS A 1 209 ? 2.227 -16.234 -6.609 1.00 95.31 209 LYS A C 1
ATOM 1618 O O . LYS A 1 209 ? 2.441 -15.890 -7.768 1.00 95.31 209 LYS A O 1
ATOM 1623 N N . VAL A 1 210 ? 3.038 -15.890 -5.605 1.00 95.31 210 VAL A N 1
ATOM 1624 C CA . VAL A 1 210 ? 4.265 -15.081 -5.794 1.00 95.31 210 VAL A CA 1
ATOM 1625 C C . VAL A 1 210 ? 5.187 -15.725 -6.831 1.00 95.31 210 VAL A C 1
ATOM 1627 O O . VAL A 1 210 ? 5.615 -15.077 -7.785 1.00 95.31 210 VAL A O 1
ATOM 1630 N N . ASP A 1 211 ? 5.475 -17.017 -6.679 1.00 97.56 211 ASP A N 1
ATOM 1631 C CA . ASP A 1 211 ? 6.359 -17.761 -7.577 1.00 97.56 211 ASP A CA 1
ATOM 1632 C C . ASP A 1 211 ? 5.834 -17.809 -9.010 1.00 97.56 211 ASP A C 1
ATOM 1634 O O . ASP A 1 211 ? 6.610 -17.702 -9.967 1.00 97.56 211 ASP A O 1
ATOM 1638 N N . ARG A 1 212 ? 4.514 -17.951 -9.161 1.00 97.81 212 ARG A N 1
ATOM 1639 C CA . ARG A 1 212 ? 3.837 -17.858 -10.452 1.00 97.81 212 ARG A CA 1
ATOM 1640 C C . ARG A 1 212 ? 4.022 -16.475 -11.075 1.00 97.81 212 ARG A C 1
ATOM 1642 O O . ARG A 1 212 ? 4.486 -16.403 -12.209 1.00 97.81 212 ARG A O 1
ATOM 1649 N N . LEU A 1 213 ? 3.733 -15.408 -10.333 1.00 97.25 213 LEU A N 1
ATOM 1650 C CA . LEU A 1 213 ? 3.813 -14.028 -10.819 1.00 97.25 213 LEU A CA 1
ATOM 1651 C C . LEU A 1 213 ? 5.229 -13.630 -11.219 1.00 97.25 213 LEU A C 1
ATOM 1653 O O . LEU A 1 213 ? 5.430 -13.070 -12.291 1.00 97.25 213 LEU A O 1
ATOM 1657 N N . VAL A 1 214 ? 6.237 -13.984 -10.420 1.00 97.81 214 VAL A N 1
ATOM 1658 C CA . VAL A 1 214 ? 7.641 -13.738 -10.785 1.00 97.81 214 VAL A CA 1
ATOM 1659 C C . VAL A 1 214 ? 7.976 -14.430 -12.105 1.00 97.81 214 VAL A C 1
ATOM 1661 O O . VAL A 1 214 ? 8.619 -13.841 -12.965 1.00 97.81 214 VAL A O 1
ATOM 1664 N N . ARG A 1 215 ? 7.533 -15.676 -12.293 1.00 98.19 215 ARG A N 1
ATOM 1665 C CA . ARG A 1 215 ? 7.810 -16.433 -13.519 1.00 98.19 215 ARG A CA 1
ATOM 1666 C C . ARG A 1 215 ? 7.072 -15.874 -14.740 1.00 98.19 215 ARG A C 1
ATOM 1668 O O . ARG A 1 215 ? 7.628 -15.905 -15.834 1.00 98.19 215 ARG A O 1
ATOM 1675 N N . GLU A 1 216 ? 5.832 -15.426 -14.572 1.00 98.12 216 GLU A N 1
ATOM 1676 C CA . GLU A 1 216 ? 4.951 -15.023 -15.676 1.00 98.12 216 GLU A CA 1
ATOM 1677 C C . GLU A 1 216 ? 5.088 -13.539 -16.040 1.00 98.12 216 GLU A C 1
ATOM 1679 O O . GLU A 1 216 ? 5.066 -13.200 -17.224 1.00 98.12 216 GLU A O 1
ATOM 1684 N N . CYS A 1 217 ? 5.315 -12.667 -15.055 1.00 97.44 217 CYS A N 1
ATOM 1685 C CA . CYS A 1 217 ? 5.378 -11.219 -15.246 1.00 97.44 217 CYS A CA 1
ATOM 1686 C C . CYS A 1 217 ? 6.801 -10.672 -15.391 1.00 97.44 217 CYS A C 1
ATOM 1688 O O . CYS A 1 217 ? 7.014 -9.733 -16.162 1.00 97.44 217 CYS A O 1
ATOM 1690 N N . ALA A 1 218 ? 7.801 -11.261 -14.721 1.00 97.56 218 ALA A N 1
ATOM 1691 C CA . ALA A 1 218 ? 9.187 -10.785 -14.785 1.00 97.56 218 ALA A CA 1
ATOM 1692 C C . ALA A 1 218 ? 9.915 -11.285 -16.049 1.00 97.56 218 ALA A C 1
ATOM 1694 O O . ALA A 1 218 ? 10.929 -11.984 -15.994 1.00 97.56 218 ALA A O 1
ATOM 1695 N N . VAL A 1 219 ? 9.385 -10.908 -17.215 1.00 98.00 219 VAL A N 1
ATOM 1696 C CA . VAL A 1 219 ? 9.868 -11.328 -18.534 1.00 98.00 219 VAL A CA 1
ATOM 1697 C C . VAL A 1 219 ? 10.520 -10.154 -19.256 1.00 98.00 219 VAL A C 1
ATOM 1699 O O . VAL A 1 219 ? 9.848 -9.208 -19.666 1.00 98.00 219 VAL A O 1
ATOM 1702 N N . LYS A 1 220 ? 11.835 -10.252 -19.478 1.00 98.12 220 LYS A N 1
ATOM 1703 C CA . LYS A 1 220 ? 12.582 -9.286 -20.291 1.00 98.12 220 LYS A CA 1
ATOM 1704 C C . LYS A 1 220 ? 12.046 -9.252 -21.728 1.00 98.12 220 LYS A C 1
ATOM 1706 O O . LYS A 1 220 ? 11.878 -10.296 -22.359 1.00 98.12 220 LYS A O 1
ATOM 1711 N N . LYS A 1 221 ? 11.807 -8.048 -22.239 1.00 97.75 221 LYS A N 1
ATOM 1712 C CA . LYS A 1 221 ? 11.403 -7.761 -23.620 1.00 97.75 221 LYS A CA 1
ATOM 1713 C C . LYS A 1 221 ? 12.590 -7.276 -24.453 1.00 97.75 221 LYS A C 1
ATOM 1715 O O . LYS A 1 221 ? 13.737 -7.279 -24.006 1.00 97.75 221 LYS A O 1
ATOM 1720 N N . ASP A 1 222 ? 12.298 -6.920 -25.695 1.00 97.25 222 ASP A N 1
ATOM 1721 C CA . ASP A 1 222 ? 13.247 -6.425 -26.689 1.00 97.25 222 ASP A CA 1
ATOM 1722 C C . ASP A 1 222 ? 13.920 -5.114 -26.267 1.00 97.25 222 ASP A C 1
ATOM 1724 O O . ASP A 1 222 ? 15.127 -4.970 -26.463 1.00 97.25 222 ASP A O 1
ATOM 1728 N N . ILE A 1 223 ? 13.169 -4.206 -25.637 1.00 98.12 223 ILE A N 1
ATOM 1729 C CA . ILE A 1 223 ? 13.696 -2.948 -25.092 1.00 98.12 223 ILE A CA 1
ATOM 1730 C C . ILE A 1 223 ? 13.387 -2.784 -23.590 1.00 98.12 223 ILE A C 1
ATOM 1732 O O . ILE A 1 223 ? 12.424 -3.382 -23.083 1.00 98.12 223 ILE A O 1
ATOM 1736 N N . PRO A 1 224 ? 14.207 -2.014 -22.844 1.00 98.50 224 PRO A N 1
ATOM 1737 C CA . PRO A 1 224 ? 14.004 -1.792 -21.411 1.00 98.50 224 PRO A CA 1
ATOM 1738 C C . PRO A 1 224 ? 12.624 -1.212 -21.073 1.00 98.50 224 PRO A C 1
ATOM 1740 O O . PRO A 1 224 ? 11.979 -1.694 -20.148 1.00 98.50 224 PRO A O 1
ATOM 1743 N N . GLU A 1 225 ? 12.126 -0.270 -21.867 1.00 98.19 225 GLU A N 1
ATOM 1744 C CA . GLU A 1 225 ? 10.826 0.386 -21.697 1.00 98.19 225 GLU A CA 1
ATOM 1745 C C . GLU A 1 225 ? 9.679 -0.632 -21.745 1.00 98.19 225 GLU A C 1
ATOM 1747 O O . GLU A 1 225 ? 8.879 -0.735 -20.819 1.00 98.19 225 GLU A O 1
ATOM 1752 N N . LYS A 1 226 ? 9.660 -1.490 -22.773 1.00 97.69 226 LYS A N 1
ATOM 1753 C CA . LYS A 1 226 ? 8.664 -2.568 -22.901 1.00 97.69 226 LYS A CA 1
ATOM 1754 C C . LYS A 1 226 ? 8.768 -3.608 -21.799 1.00 97.69 226 LYS A C 1
ATOM 1756 O O . LYS A 1 226 ? 7.776 -4.239 -21.444 1.00 97.69 226 LYS A O 1
ATOM 1761 N N . THR A 1 227 ? 9.969 -3.816 -21.272 1.00 98.25 227 THR A N 1
ATOM 1762 C CA . THR A 1 227 ? 10.170 -4.716 -20.137 1.00 98.25 227 THR A CA 1
ATOM 1763 C C . THR A 1 227 ? 9.536 -4.143 -18.869 1.00 98.25 227 THR A C 1
ATOM 1765 O O . THR A 1 227 ? 8.858 -4.894 -18.172 1.00 98.25 227 THR A O 1
ATOM 1768 N N . ALA A 1 228 ? 9.700 -2.839 -18.609 1.00 96.94 228 ALA A N 1
ATOM 1769 C CA . ALA A 1 228 ? 9.048 -2.157 -17.493 1.00 96.94 228 ALA A CA 1
ATOM 1770 C C . ALA A 1 228 ? 7.523 -2.242 -17.630 1.00 96.94 228 ALA A C 1
ATOM 1772 O O . ALA A 1 228 ? 6.867 -2.830 -16.775 1.00 96.94 228 ALA A O 1
ATOM 1773 N N . VAL A 1 229 ? 6.977 -1.772 -18.759 1.00 95.75 229 VAL A N 1
ATOM 1774 C CA . VAL A 1 229 ? 5.528 -1.784 -19.037 1.00 95.75 229 VAL A CA 1
ATOM 1775 C C . VAL A 1 229 ? 4.940 -3.187 -18.877 1.00 95.75 229 VAL A C 1
ATOM 1777 O O . VAL A 1 229 ? 3.925 -3.355 -18.209 1.00 95.75 229 VAL A O 1
ATOM 1780 N N . ASN A 1 230 ? 5.593 -4.221 -19.424 1.00 95.94 230 ASN A N 1
ATOM 1781 C CA . ASN A 1 230 ? 5.115 -5.597 -19.277 1.00 95.94 230 ASN A CA 1
ATOM 1782 C C . ASN A 1 230 ? 5.084 -6.065 -17.819 1.00 95.94 230 ASN A C 1
ATOM 1784 O O . ASN A 1 230 ? 4.169 -6.800 -17.457 1.00 95.94 230 ASN A O 1
ATOM 1788 N N . LEU A 1 231 ? 6.095 -5.716 -17.017 1.00 95.62 231 LEU A N 1
ATOM 1789 C CA . LEU A 1 231 ? 6.147 -6.126 -15.617 1.00 95.62 231 LEU A CA 1
ATOM 1790 C C . LEU A 1 231 ? 4.958 -5.543 -14.850 1.00 95.62 231 LEU A C 1
ATOM 1792 O O . LEU A 1 231 ? 4.190 -6.314 -14.284 1.00 95.62 231 LEU A O 1
ATOM 1796 N N . PHE A 1 232 ? 4.786 -4.220 -14.881 1.00 92.25 232 PHE A N 1
ATOM 1797 C CA . PHE A 1 232 ? 3.713 -3.549 -14.143 1.00 92.25 232 PHE A CA 1
ATOM 1798 C C . PHE A 1 232 ? 2.331 -3.985 -14.626 1.00 92.25 232 PHE A C 1
ATOM 1800 O O . PHE A 1 232 ? 1.524 -4.442 -13.829 1.00 92.25 232 PHE A O 1
ATOM 1807 N N . MET A 1 233 ? 2.094 -3.987 -15.940 1.00 91.31 233 MET A N 1
ATOM 1808 C CA . MET A 1 233 ? 0.781 -4.329 -16.491 1.00 91.31 233 MET A CA 1
ATOM 1809 C C . MET A 1 233 ? 0.388 -5.799 -16.249 1.00 91.31 233 MET A C 1
ATOM 1811 O O . MET A 1 233 ? -0.791 -6.128 -16.132 1.00 91.31 233 MET A O 1
ATOM 1815 N N . CYS A 1 234 ? 1.364 -6.711 -16.187 1.00 94.44 234 CYS A N 1
ATOM 1816 C CA . CYS A 1 234 ? 1.100 -8.104 -15.823 1.00 94.44 234 CYS A CA 1
ATOM 1817 C C . CYS A 1 234 ? 0.751 -8.246 -14.337 1.00 94.44 234 CYS A C 1
ATOM 1819 O O . CYS A 1 234 ? -0.170 -8.984 -14.002 1.00 94.44 234 CYS A O 1
ATOM 1821 N N . LEU A 1 235 ? 1.462 -7.531 -13.460 1.00 91.88 235 LEU A N 1
ATOM 1822 C CA . LEU A 1 235 ? 1.204 -7.544 -12.021 1.00 91.88 235 LEU A CA 1
ATOM 1823 C C . LEU A 1 235 ? -0.163 -6.939 -11.679 1.00 91.88 235 LEU A C 1
ATOM 1825 O O . LEU A 1 235 ? -0.918 -7.552 -10.925 1.00 91.88 235 LEU A O 1
ATOM 1829 N N . ASP A 1 236 ? -0.513 -5.820 -12.310 1.00 85.62 236 ASP A N 1
ATOM 1830 C CA . ASP A 1 236 ? -1.821 -5.171 -12.197 1.00 85.62 236 ASP A CA 1
ATOM 1831 C C . ASP A 1 236 ? -2.973 -6.120 -12.530 1.00 85.62 236 ASP A C 1
ATOM 1833 O O . ASP A 1 236 ? -3.887 -6.347 -11.739 1.00 85.62 236 ASP A O 1
ATOM 1837 N N . LYS A 1 237 ? -2.866 -6.785 -13.687 1.00 88.69 237 LYS A N 1
ATOM 1838 C CA . LYS A 1 237 ? -3.862 -7.744 -14.169 1.00 88.69 237 LYS A CA 1
ATOM 1839 C C . LYS A 1 237 ? -4.096 -8.907 -13.197 1.00 88.69 237 LYS A C 1
ATOM 1841 O O . LYS A 1 237 ? -5.174 -9.505 -13.204 1.00 88.69 237 LYS A O 1
ATOM 1846 N N . ASP A 1 238 ? -3.105 -9.237 -12.374 1.00 90.44 238 ASP A N 1
ATOM 1847 C CA . ASP A 1 238 ? -3.169 -10.283 -11.352 1.00 90.44 238 ASP A CA 1
ATOM 1848 C C . ASP A 1 238 ? -3.511 -9.750 -9.938 1.00 90.44 238 ASP A C 1
ATOM 1850 O O . ASP A 1 238 ? -3.484 -10.513 -8.952 1.00 90.44 238 ASP A O 1
ATOM 1854 N N . GLY A 1 239 ? -3.880 -8.467 -9.842 1.00 83.19 239 GLY A N 1
ATOM 1855 C CA . GLY A 1 239 ? -4.319 -7.787 -8.626 1.00 83.19 239 GLY A CA 1
ATOM 1856 C C . GLY A 1 239 ? -3.178 -7.457 -7.670 1.00 83.19 239 GLY A C 1
ATOM 1857 O O . GLY A 1 239 ? -3.341 -7.602 -6.462 1.00 83.19 239 GLY A O 1
ATOM 1858 N N . VAL A 1 240 ? -2.001 -7.110 -8.196 1.00 84.44 240 VAL A N 1
ATOM 1859 C CA . VAL A 1 240 ? -0.863 -6.621 -7.407 1.00 84.44 240 VAL A CA 1
ATOM 1860 C C . VAL A 1 240 ? -0.780 -5.107 -7.583 1.00 84.44 240 VAL A C 1
ATOM 1862 O O . VAL A 1 240 ? -0.134 -4.618 -8.507 1.00 84.44 240 VAL A O 1
ATOM 1865 N N . THR A 1 241 ? -1.450 -4.372 -6.696 1.00 67.56 241 THR A N 1
ATOM 1866 C CA . THR A 1 241 ? -1.669 -2.915 -6.790 1.00 67.56 241 THR A CA 1
ATOM 1867 C C . THR A 1 241 ? -0.540 -2.062 -6.224 1.00 67.56 241 THR A C 1
ATOM 1869 O O . THR A 1 241 ? -0.609 -0.843 -6.296 1.00 67.56 241 THR A O 1
ATOM 1872 N N . TYR A 1 242 ? 0.541 -2.681 -5.740 1.00 62.28 242 TYR A N 1
ATOM 1873 C CA . TYR A 1 242 ? 1.689 -2.014 -5.107 1.00 62.28 242 TYR A CA 1
ATOM 1874 C C . TYR A 1 242 ? 2.326 -0.870 -5.938 1.00 62.28 242 TYR A C 1
ATOM 1876 O O . TYR A 1 242 ? 3.128 -0.104 -5.422 1.00 62.28 242 TYR A O 1
ATOM 1884 N N . PHE A 1 243 ? 1.992 -0.742 -7.225 1.00 58.28 243 PHE A N 1
ATOM 1885 C CA . PHE A 1 243 ? 2.557 0.256 -8.135 1.00 58.28 243 PHE A CA 1
ATOM 1886 C C . PHE A 1 243 ? 1.515 1.159 -8.825 1.00 58.28 243 PHE A C 1
ATOM 1888 O O . PHE A 1 243 ? 1.863 1.811 -9.803 1.00 58.28 243 PHE A O 1
ATOM 1895 N N . HIS A 1 244 ? 0.246 1.139 -8.398 1.00 48.47 244 HIS A N 1
ATOM 1896 C CA . HIS A 1 244 ? -0.873 1.727 -9.156 1.00 48.47 244 HIS A CA 1
ATOM 1897 C C . HIS A 1 244 ? -1.493 2.998 -8.561 1.00 48.47 244 HIS A C 1
ATOM 1899 O O . HIS A 1 244 ? -2.368 3.576 -9.200 1.00 48.47 244 HIS A O 1
ATOM 1905 N N . GLU A 1 245 ? -1.061 3.447 -7.385 1.00 49.53 245 GLU A N 1
ATOM 1906 C CA . GLU A 1 245 ? -1.678 4.584 -6.684 1.00 49.53 245 GLU A CA 1
ATOM 1907 C C . GLU A 1 245 ? -0.806 5.850 -6.764 1.00 49.53 245 GLU A C 1
ATOM 1909 O O . GLU A 1 245 ? -0.296 6.332 -5.756 1.00 49.53 245 GLU A O 1
ATOM 1914 N N . PHE A 1 246 ? -0.630 6.383 -7.980 1.00 46.72 246 PHE A N 1
ATOM 1915 C CA . PHE A 1 246 ? -0.092 7.732 -8.215 1.00 46.72 246 PHE A CA 1
ATOM 1916 C C . PHE A 1 246 ? -1.107 8.607 -8.947 1.00 46.72 246 PHE A C 1
ATOM 1918 O O . PHE A 1 246 ? -1.766 8.081 -9.878 1.00 46.72 246 PHE A O 1
#